Protein AF-A0A3C1LNI2-F1 (afdb_monomer_lite)

Radius of gyration: 24.01 Å; chains: 1; bounding box: 47×52×80 Å

Structure (mmCIF, N/CA/C/O backbone):
data_AF-A0A3C1LNI2-F1
#
_entry.id   AF-A0A3C1LNI2-F1
#
loop_
_atom_site.group_PDB
_atom_site.id
_atom_site.type_symbol
_atom_site.label_atom_id
_atom_site.label_alt_id
_atom_site.label_comp_id
_atom_site.label_asym_id
_atom_site.label_entity_id
_atom_site.label_seq_id
_atom_site.pdbx_PDB_ins_code
_atom_site.Cartn_x
_atom_site.Cartn_y
_atom_site.Cartn_z
_atom_site.occupancy
_atom_site.B_iso_or_equiv
_atom_site.auth_seq_id
_atom_site.auth_comp_id
_atom_site.auth_asym_id
_atom_site.auth_atom_id
_atom_site.pdbx_PDB_model_num
ATOM 1 N N . MET A 1 1 ? 13.502 -0.043 -28.053 1.00 36.84 1 MET A N 1
ATOM 2 C CA . MET A 1 1 ? 12.419 0.890 -27.678 1.00 36.84 1 MET A CA 1
ATOM 3 C C . MET A 1 1 ? 11.116 0.163 -27.915 1.00 36.84 1 MET A C 1
ATOM 5 O O . MET A 1 1 ? 10.692 0.056 -29.061 1.00 36.84 1 MET A O 1
ATOM 9 N N . ASP A 1 2 ? 10.554 -0.434 -26.869 1.00 37.38 2 ASP A N 1
ATOM 10 C CA . ASP A 1 2 ? 9.289 -1.147 -27.007 1.00 37.38 2 ASP A CA 1
ATOM 11 C C . ASP A 1 2 ? 8.134 -0.174 -27.246 1.00 37.38 2 ASP A C 1
ATOM 13 O O . ASP A 1 2 ? 8.064 0.909 -26.667 1.00 37.38 2 ASP A O 1
ATOM 17 N N . LYS A 1 3 ? 7.207 -0.601 -28.106 1.00 39.47 3 LYS A N 1
ATOM 18 C CA . LYS A 1 3 ? 5.951 0.067 -28.477 1.00 39.47 3 LYS A CA 1
ATOM 19 C C . LYS A 1 3 ? 4.915 0.115 -27.331 1.00 39.47 3 LYS A C 1
ATOM 21 O O . LYS A 1 3 ? 3.719 0.115 -27.605 1.00 39.47 3 LYS A O 1
ATOM 26 N N . PHE A 1 4 ? 5.322 0.161 -26.063 1.00 44.56 4 PHE A N 1
ATOM 27 C CA . PHE A 1 4 ? 4.408 0.333 -24.920 1.00 44.56 4 PHE A CA 1
ATOM 28 C C . PHE A 1 4 ? 4.263 1.821 -24.583 1.00 44.56 4 PHE A C 1
ATOM 30 O O . PHE A 1 4 ? 4.578 2.288 -23.494 1.00 44.56 4 PHE A O 1
ATOM 37 N N . GLY A 1 5 ? 3.852 2.592 -25.591 1.00 47.97 5 GLY A N 1
ATOM 38 C CA . GLY A 1 5 ? 3.737 4.038 -25.508 1.00 47.97 5 GLY A CA 1
ATOM 39 C C . GLY A 1 5 ? 2.534 4.474 -24.677 1.00 47.97 5 GLY A C 1
ATOM 40 O O . GLY A 1 5 ? 1.391 4.296 -25.084 1.00 47.97 5 GLY A O 1
ATOM 41 N N . GLN A 1 6 ? 2.844 5.157 -23.580 1.00 61.88 6 GLN A N 1
ATOM 42 C CA . GLN A 1 6 ? 2.060 6.209 -22.927 1.00 61.88 6 GLN A CA 1
ATOM 43 C C . GLN A 1 6 ? 1.023 5.838 -21.872 1.00 61.88 6 GLN A C 1
ATOM 45 O O . GLN A 1 6 ? 0.709 6.708 -21.064 1.00 61.88 6 GLN A O 1
ATOM 50 N N . PHE A 1 7 ? 0.515 4.607 -21.823 1.00 68.62 7 PHE A N 1
ATOM 51 C CA . PHE A 1 7 ? -0.499 4.244 -20.830 1.00 68.62 7 PHE A CA 1
ATOM 52 C C . PHE A 1 7 ? -0.393 2.778 -20.414 1.00 68.62 7 PHE A C 1
ATOM 54 O O . PHE A 1 7 ? -0.631 1.882 -21.224 1.00 68.62 7 PHE A O 1
ATOM 61 N N . VAL A 1 8 ? -0.071 2.538 -19.143 1.00 74.56 8 VAL A N 1
ATOM 62 C CA . VAL A 1 8 ? -0.029 1.191 -18.557 1.00 74.56 8 VAL A CA 1
ATOM 63 C C . VAL A 1 8 ? -1.117 1.094 -17.486 1.00 74.56 8 VAL A C 1
ATOM 65 O O . VAL A 1 8 ? -0.906 1.572 -16.367 1.00 74.56 8 VAL A O 1
ATOM 68 N N . PRO A 1 9 ? -2.296 0.527 -17.810 1.00 76.31 9 PRO A N 1
ATOM 69 C CA . PRO A 1 9 ? -3.304 0.239 -16.811 1.00 76.31 9 PRO A CA 1
ATOM 70 C C . PRO A 1 9 ? -2.909 -1.022 -16.050 1.00 76.31 9 PRO A C 1
ATOM 72 O O . PRO A 1 9 ? -2.571 -2.054 -16.637 1.00 76.31 9 PRO A O 1
ATOM 75 N N . TYR A 1 10 ? -3.006 -0.951 -14.735 1.00 84.94 10 TYR A N 1
ATOM 76 C CA . TYR A 1 10 ? -2.922 -2.115 -13.872 1.00 84.94 10 TYR A CA 1
ATOM 77 C C . TYR A 1 10 ? -3.957 -1.999 -12.760 1.00 84.94 10 TYR A C 1
ATOM 79 O O . TYR A 1 10 ? -4.582 -0.952 -12.563 1.00 84.94 10 TYR A O 1
ATOM 87 N N . GLY A 1 11 ? -4.173 -3.086 -12.033 1.00 86.56 11 GLY A N 1
ATOM 88 C CA . GLY A 1 11 ? -5.126 -3.069 -10.944 1.00 86.56 11 GLY A CA 1
ATOM 89 C C . GLY A 1 11 ? -4.800 -4.035 -9.830 1.00 86.56 11 GLY A C 1
ATOM 90 O O . GLY A 1 11 ? -3.941 -4.909 -9.949 1.00 86.56 11 GLY A O 1
ATOM 91 N N . MET A 1 12 ? -5.519 -3.843 -8.732 1.00 90.19 12 MET A N 1
ATOM 92 C CA . MET A 1 12 ? -5.439 -4.697 -7.562 1.00 90.19 12 MET A CA 1
ATOM 93 C C . MET A 1 12 ? -6.840 -5.040 -7.072 1.00 90.19 12 MET A C 1
ATOM 95 O O . MET A 1 12 ? -7.698 -4.163 -6.969 1.00 90.19 12 MET A O 1
ATOM 99 N N . VAL A 1 13 ? -7.054 -6.307 -6.733 1.00 89.44 13 VAL A N 1
ATOM 100 C CA . VAL A 1 13 ? -8.231 -6.749 -5.984 1.00 89.44 13 VAL A CA 1
ATOM 101 C C . VAL A 1 13 ? -7.779 -7.186 -4.602 1.00 89.44 13 VAL A C 1
ATOM 103 O O . VAL A 1 13 ? -6.882 -8.014 -4.483 1.00 89.44 13 VAL A O 1
ATOM 106 N N . GLY A 1 14 ? -8.374 -6.611 -3.563 1.00 88.94 14 GLY A N 1
ATOM 107 C CA . GLY A 1 14 ? -8.009 -6.862 -2.175 1.00 88.94 14 GLY A CA 1
ATOM 108 C C . GLY A 1 14 ? -9.158 -7.427 -1.351 1.00 88.94 14 GLY A C 1
ATOM 109 O O . GLY A 1 14 ? -10.313 -7.039 -1.526 1.00 88.94 14 GLY A O 1
ATOM 110 N N . VAL A 1 15 ? -8.840 -8.301 -0.405 1.00 88.12 15 VAL A N 1
ATOM 111 C CA . VAL A 1 15 ? -9.779 -8.769 0.613 1.00 88.12 15 VAL A CA 1
ATOM 112 C C . VAL A 1 15 ? -9.187 -8.564 2.001 1.00 88.12 15 VAL A C 1
ATOM 114 O O . VAL A 1 15 ? -8.072 -8.997 2.290 1.00 88.12 15 VAL A O 1
ATOM 117 N N . GLY A 1 16 ? -9.932 -7.870 2.856 1.00 86.00 16 GLY A N 1
ATOM 118 C CA . GLY A 1 16 ? -9.636 -7.749 4.279 1.00 86.00 16 GLY A CA 1
ATOM 119 C C . GLY A 1 16 ? -10.356 -8.851 5.044 1.00 86.00 16 GLY A C 1
ATOM 120 O O . GLY A 1 16 ? -11.546 -9.065 4.821 1.00 86.00 16 GLY A O 1
ATOM 121 N N . LEU A 1 17 ? -9.651 -9.536 5.938 1.00 83.38 17 LEU A N 1
ATOM 122 C CA . LEU A 1 17 ? -10.162 -10.643 6.737 1.00 83.38 17 LEU A CA 1
ATOM 123 C C . LEU A 1 17 ? -9.965 -10.339 8.225 1.00 83.38 17 LEU A C 1
ATOM 125 O O . LEU A 1 17 ? -8.864 -9.966 8.653 1.00 83.38 17 LEU A O 1
ATOM 129 N N . TRP A 1 18 ? -11.032 -10.517 9.009 1.00 77.25 18 TRP A N 1
ATOM 130 C CA . TRP A 1 18 ? -11.017 -10.443 10.479 1.00 77.25 18 TRP A CA 1
ATOM 131 C C . TRP A 1 18 ? -10.447 -9.138 11.060 1.00 77.25 18 TRP A C 1
ATOM 133 O O . TRP A 1 18 ? -9.908 -9.143 12.163 1.00 77.25 18 TRP A O 1
ATOM 143 N N . ASP A 1 19 ? -10.480 -8.041 10.295 1.00 76.25 19 ASP A N 1
ATOM 144 C CA . ASP A 1 19 ? -9.826 -6.764 10.629 1.00 76.25 19 ASP A CA 1
ATOM 145 C C . ASP A 1 19 ? -8.323 -6.891 10.995 1.00 76.25 19 ASP A C 1
ATOM 147 O O . ASP A 1 19 ? -7.733 -6.073 11.711 1.00 76.25 19 ASP A O 1
ATOM 151 N N . ARG A 1 20 ? -7.665 -7.945 10.496 1.00 82.12 20 ARG A N 1
ATOM 152 C CA . ARG A 1 20 ? -6.273 -8.275 10.834 1.00 82.12 20 ARG A CA 1
ATOM 153 C C . ARG A 1 20 ? -5.424 -8.579 9.620 1.00 82.12 20 ARG A C 1
ATOM 155 O O . ARG A 1 20 ? -4.279 -8.141 9.581 1.00 82.12 20 ARG A O 1
ATOM 162 N N . ALA A 1 21 ? -5.953 -9.319 8.657 1.00 87.50 21 ALA A N 1
ATOM 163 C CA . ALA A 1 21 ? -5.214 -9.710 7.469 1.00 87.50 21 ALA A CA 1
ATOM 164 C C . ALA A 1 21 ? -5.767 -8.998 6.236 1.00 87.50 21 ALA A C 1
ATOM 166 O O . ALA A 1 21 ? -6.971 -8.793 6.110 1.00 87.50 21 ALA A O 1
ATOM 167 N N . GLU A 1 22 ? -4.882 -8.642 5.317 1.00 89.19 22 GLU A N 1
ATOM 168 C CA . GLU A 1 22 ? -5.227 -8.152 3.990 1.00 89.19 22 GLU A CA 1
ATOM 169 C C . GLU A 1 22 ? -4.482 -9.002 2.965 1.00 89.19 22 GLU A C 1
ATOM 171 O O . GLU A 1 22 ? -3.265 -9.190 3.061 1.00 89.19 22 GLU A O 1
ATOM 176 N N . LEU A 1 23 ? -5.234 -9.533 2.007 1.00 92.75 23 LEU A N 1
ATOM 177 C CA . LEU A 1 23 ? -4.716 -10.245 0.848 1.00 92.75 23 LEU A CA 1
ATOM 178 C C . LEU A 1 23 ? -4.995 -9.398 -0.385 1.00 92.75 23 LEU A C 1
ATOM 180 O O . LEU A 1 23 ? -6.137 -9.006 -0.613 1.00 92.75 23 LEU A O 1
ATOM 184 N N . GLY A 1 24 ? -3.970 -9.131 -1.183 1.00 92.69 24 GLY A N 1
ATOM 185 C CA . GLY A 1 24 ? -4.082 -8.400 -2.441 1.00 92.69 24 GLY A CA 1
ATOM 186 C C . GLY A 1 24 ? -3.634 -9.261 -3.609 1.00 92.69 24 GLY A C 1
ATOM 187 O O . GLY A 1 24 ? -2.612 -9.933 -3.520 1.00 92.69 24 GLY A O 1
ATOM 188 N N . LEU A 1 25 ? -4.373 -9.222 -4.711 1.00 93.69 25 LEU A N 1
ATOM 189 C CA . LEU A 1 25 ? -3.958 -9.756 -6.001 1.00 93.69 25 LEU A CA 1
ATOM 190 C C . LEU A 1 25 ? -3.724 -8.589 -6.952 1.00 93.69 25 LEU A C 1
ATOM 192 O O . LEU A 1 25 ? -4.644 -7.813 -7.213 1.00 93.69 25 LEU A O 1
ATOM 196 N N . PHE A 1 26 ? -2.514 -8.490 -7.486 1.00 92.25 26 PHE A N 1
ATOM 197 C CA . PHE A 1 26 ? -2.163 -7.541 -8.531 1.00 92.25 26 PHE A CA 1
ATOM 198 C C . PHE A 1 26 ? -2.226 -8.202 -9.908 1.00 92.25 26 PHE A C 1
ATOM 200 O O . PHE A 1 26 ? -1.782 -9.341 -10.080 1.00 92.25 26 PHE A O 1
ATOM 207 N N . ALA A 1 27 ? -2.724 -7.458 -10.893 1.00 88.62 27 ALA A N 1
ATOM 208 C CA . ALA A 1 27 ? -2.674 -7.832 -12.298 1.00 88.62 27 ALA A CA 1
ATOM 209 C C . ALA A 1 27 ? -2.443 -6.597 -13.178 1.00 88.62 27 ALA A C 1
ATOM 211 O O . ALA A 1 27 ? -3.199 -5.623 -13.126 1.00 88.62 27 ALA A O 1
ATOM 212 N N . GLY A 1 28 ? -1.421 -6.652 -14.026 1.00 84.44 28 GLY A N 1
ATOM 213 C CA . GLY A 1 28 ? -1.116 -5.595 -14.988 1.00 84.44 28 GLY A CA 1
ATOM 214 C C . GLY A 1 28 ? 0.337 -5.643 -15.433 1.00 84.44 28 GLY A C 1
ATOM 215 O O . GLY A 1 28 ? 1.147 -6.322 -14.819 1.00 84.44 28 GLY A O 1
ATOM 216 N N . ASP A 1 29 ? 0.664 -4.968 -16.534 1.00 80.25 29 ASP A N 1
ATOM 217 C CA . ASP A 1 29 ? 2.043 -4.897 -17.054 1.00 80.25 29 ASP A CA 1
ATOM 218 C C . ASP A 1 29 ? 2.726 -6.270 -17.284 1.00 80.25 29 ASP A C 1
ATOM 220 O O . ASP A 1 29 ? 3.927 -6.460 -17.091 1.00 80.25 29 ASP A O 1
ATOM 224 N N . LYS A 1 30 ? 1.925 -7.277 -17.672 1.00 82.19 30 LYS A N 1
ATOM 225 C CA . LYS A 1 30 ? 2.327 -8.697 -17.790 1.00 82.19 30 LYS A CA 1
ATOM 226 C C . LYS A 1 30 ? 2.847 -9.314 -16.480 1.00 82.19 30 LYS A C 1
ATOM 228 O O . LYS A 1 30 ? 3.489 -10.360 -16.512 1.00 82.19 30 LYS A O 1
ATOM 233 N N . GLN A 1 31 ? 2.538 -8.694 -15.347 1.00 85.25 31 GLN A N 1
ATOM 234 C CA . GLN A 1 31 ? 2.880 -9.152 -14.012 1.00 85.25 31 GLN A CA 1
ATOM 235 C C . GLN A 1 31 ? 1.634 -9.543 -13.225 1.00 85.25 31 GLN A C 1
ATOM 237 O O . GLN A 1 31 ? 0.575 -8.915 -13.314 1.00 85.25 31 GLN A O 1
ATOM 242 N N . PHE A 1 32 ? 1.796 -10.600 -12.435 1.00 90.50 32 PHE A N 1
ATOM 243 C CA . PHE A 1 32 ? 0.796 -11.111 -11.512 1.00 90.50 32 PHE A CA 1
ATOM 244 C C . PHE A 1 32 ? 1.506 -11.492 -10.225 1.00 90.50 32 PHE A C 1
ATOM 246 O O . PHE A 1 32 ? 2.498 -12.221 -10.260 1.00 90.50 32 PHE A O 1
ATOM 253 N N . PHE A 1 33 ? 1.018 -10.988 -9.102 1.00 93.25 33 PHE A N 1
ATOM 254 C CA . PHE A 1 33 ? 1.583 -11.312 -7.801 1.00 93.25 33 PHE A CA 1
ATOM 255 C C . PHE A 1 33 ? 0.562 -11.108 -6.691 1.00 93.25 33 PHE A C 1
ATOM 257 O O . PHE A 1 33 ? -0.445 -10.414 -6.856 1.00 93.25 33 PHE A O 1
ATOM 264 N N . PHE A 1 34 ? 0.853 -11.714 -5.547 1.00 94.88 34 PHE A N 1
ATOM 265 C CA . PHE A 1 34 ? 0.067 -11.583 -4.334 1.00 94.88 34 PHE A CA 1
ATOM 266 C C . PHE A 1 34 ? 0.785 -10.706 -3.318 1.00 94.88 34 PHE A C 1
ATOM 268 O O . PHE A 1 34 ? 2.008 -10.742 -3.202 1.00 94.88 34 PHE A O 1
ATOM 275 N N . ASN A 1 35 ? 0.006 -9.975 -2.537 1.00 94.81 35 ASN A N 1
ATOM 276 C CA . ASN A 1 35 ? 0.476 -9.226 -1.386 1.00 94.81 35 ASN A CA 1
ATOM 277 C C . ASN A 1 35 ? -0.234 -9.748 -0.141 1.00 94.81 35 ASN A C 1
ATOM 279 O O . ASN A 1 35 ? -1.428 -10.053 -0.174 1.00 94.81 35 ASN A O 1
ATOM 283 N N . LEU A 1 36 ? 0.504 -9.825 0.958 1.00 95.62 36 LEU A N 1
ATOM 284 C CA . LEU A 1 36 ? -0.018 -10.178 2.269 1.00 95.62 36 LEU A CA 1
ATOM 285 C C . LEU A 1 36 ? 0.373 -9.089 3.257 1.00 95.62 36 LEU A C 1
ATOM 287 O O . LEU A 1 36 ? 1.543 -8.724 3.351 1.00 95.62 36 LEU A O 1
ATOM 291 N N . LYS A 1 37 ? -0.585 -8.633 4.057 1.00 96.00 37 LYS A N 1
ATOM 292 C CA . LYS A 1 37 ? -0.335 -7.739 5.185 1.00 96.00 37 LYS A CA 1
ATOM 293 C C . LYS A 1 37 ? -1.078 -8.228 6.414 1.00 96.00 37 LYS A C 1
ATOM 295 O O . LYS A 1 37 ? -2.236 -8.624 6.335 1.00 96.00 37 LYS A O 1
ATOM 300 N N . ILE A 1 38 ? -0.408 -8.175 7.557 1.00 92.50 38 ILE A N 1
ATOM 301 C CA . ILE A 1 38 ? -0.946 -8.574 8.852 1.00 92.50 38 ILE A CA 1
ATOM 302 C C . ILE A 1 38 ? -0.789 -7.407 9.826 1.00 92.50 38 ILE A C 1
ATOM 304 O O . ILE A 1 38 ? 0.317 -6.927 10.092 1.00 92.50 38 ILE A O 1
ATOM 308 N N . LYS A 1 39 ? -1.916 -6.958 10.376 1.00 90.38 39 LYS A N 1
ATOM 309 C CA . LYS A 1 39 ? -2.003 -6.000 11.478 1.00 90.38 39 LYS A CA 1
ATOM 310 C C . LYS A 1 39 ? -1.636 -6.718 12.776 1.00 90.38 39 LYS A C 1
ATOM 312 O O . LYS A 1 39 ? -2.384 -7.570 13.252 1.00 90.38 39 LYS A O 1
ATOM 317 N N . VAL A 1 40 ? -0.487 -6.363 13.342 1.00 88.56 40 VAL A N 1
ATOM 318 C CA . VAL A 1 40 ? 0.050 -6.972 14.569 1.00 88.56 40 VAL A CA 1
ATOM 319 C C . VAL A 1 40 ? -0.456 -6.232 15.803 1.00 88.56 40 VAL A C 1
ATOM 321 O O . VAL A 1 40 ? -0.867 -6.860 16.773 1.00 88.56 40 VAL A O 1
ATOM 324 N N . ILE A 1 41 ? -0.446 -4.898 15.754 1.00 83.81 41 ILE A N 1
ATOM 325 C CA . ILE A 1 41 ? -0.912 -4.023 16.835 1.00 83.81 41 ILE A CA 1
ATOM 326 C C . ILE A 1 41 ? -1.936 -3.072 16.239 1.00 83.81 41 ILE A C 1
ATOM 328 O O . ILE A 1 41 ? -1.679 -2.490 15.185 1.00 83.81 41 ILE A O 1
ATOM 332 N N . GLU A 1 42 ? -3.088 -2.934 16.890 1.00 81.81 42 GLU A N 1
ATOM 333 C CA . GLU A 1 42 ? -4.106 -1.961 16.503 1.00 81.81 42 GLU A CA 1
ATOM 334 C C . GLU A 1 42 ? -3.733 -0.555 16.972 1.00 81.81 42 GLU A C 1
ATOM 336 O O . GLU A 1 42 ? -3.005 -0.371 17.944 1.00 81.81 42 GLU A O 1
ATOM 341 N N . GLU A 1 43 ? -4.212 0.445 16.243 1.00 77.88 43 GLU A N 1
ATOM 342 C CA . GLU A 1 43 ? -4.025 1.833 16.630 1.00 77.88 43 GLU A CA 1
ATOM 343 C C . GLU A 1 43 ? -4.733 2.135 17.958 1.00 77.88 43 GLU A C 1
ATOM 345 O O . GLU A 1 43 ? -5.885 1.752 18.146 1.00 77.88 43 GLU A O 1
ATOM 350 N N . THR A 1 44 ? -4.079 2.878 18.851 1.00 75.62 44 THR A N 1
ATOM 351 C CA . THR A 1 44 ? -4.728 3.474 20.031 1.00 75.62 44 THR A CA 1
ATOM 352 C C . THR A 1 44 ? -4.555 4.989 20.012 1.00 75.62 44 THR A C 1
ATOM 354 O O . THR A 1 44 ? -3.901 5.543 19.123 1.00 75.62 44 THR A O 1
ATOM 357 N N . LEU A 1 45 ? -5.098 5.696 21.007 1.00 71.00 45 LEU A N 1
ATOM 358 C CA . LEU A 1 45 ? -4.906 7.141 21.127 1.00 71.00 45 LEU A CA 1
ATOM 359 C C . LEU A 1 45 ? -3.416 7.514 21.215 1.00 71.00 45 LEU A C 1
ATOM 361 O O . LEU A 1 45 ? -2.985 8.462 20.557 1.00 71.00 45 LEU A O 1
ATOM 365 N N . ARG A 1 46 ? -2.600 6.732 21.933 1.00 76.31 46 ARG A N 1
ATOM 366 C CA . ARG A 1 46 ? -1.163 7.006 22.118 1.00 76.31 46 ARG A CA 1
ATOM 367 C C . ARG A 1 46 ? -0.255 6.188 21.205 1.00 76.31 46 ARG A C 1
ATOM 369 O O . ARG A 1 46 ? 0.751 6.712 20.735 1.00 76.31 46 ARG A O 1
ATOM 376 N N . MET A 1 47 ? -0.613 4.950 20.875 1.00 79.88 47 MET A N 1
ATOM 377 C CA . MET A 1 47 ? 0.245 4.066 20.079 1.00 79.88 47 MET A CA 1
ATOM 378 C C . MET A 1 47 ? -0.168 4.033 18.604 1.00 79.88 47 MET A C 1
ATOM 380 O O . MET A 1 47 ? -1.361 3.984 18.300 1.00 79.88 47 MET A O 1
ATOM 384 N N . PRO A 1 48 ? 0.794 4.075 17.666 1.00 88.06 48 PRO A N 1
ATOM 385 C CA . PRO A 1 48 ? 0.510 3.815 16.262 1.00 88.06 48 PRO A CA 1
ATOM 386 C C . PRO A 1 48 ? 0.170 2.335 16.048 1.00 88.06 48 PRO A C 1
ATOM 388 O O . PRO A 1 48 ? 0.706 1.453 16.720 1.00 88.06 48 PRO A O 1
ATOM 391 N N . GLN A 1 49 ? -0.668 2.061 15.052 1.00 91.19 49 GLN A N 1
ATOM 392 C CA . GLN A 1 49 ? -0.849 0.713 14.530 1.00 91.19 49 GLN A CA 1
ATOM 393 C C . GLN A 1 49 ? 0.482 0.213 13.967 1.00 91.19 49 GLN A C 1
ATOM 395 O O . GLN A 1 49 ? 1.179 0.948 13.267 1.00 91.19 49 GLN A O 1
ATOM 400 N N . PHE A 1 50 ? 0.792 -1.058 14.207 1.00 93.31 50 PHE A N 1
ATOM 401 C CA . PHE A 1 50 ? 1.944 -1.735 13.621 1.00 93.31 50 PHE A CA 1
ATOM 402 C C . PHE A 1 50 ? 1.479 -2.890 12.740 1.00 93.31 50 PHE A C 1
ATOM 404 O O . PHE A 1 50 ? 0.610 -3.684 13.116 1.00 93.31 50 PHE A O 1
ATOM 411 N N . SER A 1 51 ? 2.035 -2.988 11.539 1.00 95.56 51 SER A N 1
ATOM 412 C CA . SER A 1 51 ? 1.750 -4.079 10.608 1.00 95.56 51 SER A CA 1
ATOM 413 C C . SER A 1 51 ? 3.024 -4.562 9.943 1.00 95.56 51 SER A C 1
ATOM 415 O O . SER A 1 51 ? 3.941 -3.782 9.701 1.00 95.56 51 SER A O 1
ATOM 417 N N . ILE A 1 52 ? 3.041 -5.843 9.605 1.00 97.44 52 ILE A N 1
ATOM 418 C CA . ILE A 1 52 ? 4.069 -6.451 8.765 1.00 97.44 52 ILE A CA 1
ATOM 419 C C . ILE A 1 52 ? 3.418 -6.951 7.486 1.00 97.44 52 ILE A C 1
ATOM 421 O O . ILE A 1 52 ? 2.235 -7.293 7.482 1.00 97.44 52 ILE A O 1
ATOM 425 N N . GLY A 1 53 ? 4.174 -7.005 6.405 1.00 96.69 53 GLY A N 1
ATOM 426 C CA . GLY A 1 53 ? 3.672 -7.531 5.152 1.00 96.69 53 GLY A CA 1
ATOM 427 C C . GLY A 1 53 ? 4.774 -8.038 4.249 1.00 96.69 53 GLY A C 1
ATOM 428 O O . GLY A 1 53 ? 5.964 -7.933 4.546 1.00 96.69 53 GLY A O 1
ATOM 429 N N . MET A 1 54 ? 4.339 -8.633 3.152 1.00 97.06 54 MET A N 1
ATOM 430 C CA . MET A 1 54 ? 5.182 -9.112 2.080 1.00 97.06 54 MET A CA 1
ATOM 431 C C . MET A 1 54 ? 4.460 -8.850 0.770 1.00 97.06 54 MET A C 1
ATOM 433 O O . MET A 1 54 ? 3.371 -9.379 0.535 1.00 97.06 54 MET A O 1
ATOM 437 N N . ASP A 1 55 ? 5.092 -8.038 -0.064 1.00 94.81 55 ASP A N 1
ATOM 438 C CA . ASP A 1 55 ? 4.615 -7.755 -1.406 1.00 94.81 55 ASP A CA 1
ATOM 439 C C . ASP A 1 55 ? 5.283 -8.681 -2.424 1.00 94.81 55 ASP A C 1
ATOM 441 O O . ASP A 1 55 ? 6.350 -9.261 -2.178 1.00 94.81 55 ASP A O 1
ATOM 445 N N . ASN A 1 56 ? 4.658 -8.774 -3.596 1.00 94.06 56 ASN A N 1
ATOM 446 C CA . ASN A 1 56 ? 5.198 -9.435 -4.780 1.00 94.06 56 ASN A CA 1
ATOM 447 C C . ASN A 1 56 ? 5.446 -10.940 -4.582 1.00 94.06 56 ASN A C 1
ATOM 449 O O . ASN A 1 56 ? 6.383 -11.527 -5.137 1.00 94.06 56 ASN A O 1
ATOM 453 N N . ILE A 1 57 ? 4.605 -11.588 -3.779 1.00 94.38 57 ILE A N 1
ATOM 454 C CA . ILE A 1 57 ? 4.601 -13.038 -3.604 1.00 94.38 57 ILE A CA 1
ATOM 455 C C . ILE A 1 57 ? 4.241 -13.663 -4.956 1.00 94.38 57 ILE A C 1
ATOM 457 O O . ILE A 1 57 ? 3.228 -13.311 -5.559 1.00 94.38 57 ILE A O 1
ATOM 461 N N . LEU A 1 58 ? 5.072 -14.597 -5.425 1.00 91.50 58 LEU A N 1
ATOM 462 C CA . LEU A 1 58 ? 4.953 -15.242 -6.742 1.00 91.50 58 LEU A CA 1
ATOM 463 C C . LEU A 1 58 ? 5.133 -14.305 -7.950 1.00 91.50 58 LEU A C 1
ATOM 465 O O . LEU A 1 58 ? 4.739 -14.670 -9.055 1.00 91.50 58 LEU A O 1
ATOM 469 N N . SER A 1 59 ? 5.753 -13.133 -7.775 1.00 91.44 59 SER A N 1
ATOM 470 C CA . SER A 1 59 ? 6.127 -12.295 -8.920 1.00 91.44 59 SER A CA 1
ATOM 471 C C . SER A 1 59 ? 6.994 -13.067 -9.922 1.00 91.44 59 SER A C 1
ATOM 473 O O . SER A 1 59 ? 7.869 -13.852 -9.539 1.00 91.44 59 SER A O 1
ATOM 475 N N . SER A 1 60 ? 6.775 -12.819 -11.218 1.00 86.88 60 SER A N 1
ATOM 476 C CA . SER A 1 60 ? 7.604 -13.402 -12.282 1.00 86.88 60 SER A CA 1
ATOM 477 C C . SER A 1 60 ? 9.000 -12.769 -12.352 1.00 86.88 60 SER A C 1
ATOM 479 O O . SER A 1 60 ? 9.923 -13.347 -12.928 1.00 86.88 60 SER A O 1
ATOM 481 N N . VAL A 1 61 ? 9.185 -11.608 -11.715 1.00 87.19 61 VAL A N 1
ATOM 482 C CA . VAL A 1 61 ? 10.475 -10.925 -11.586 1.00 87.19 61 VAL A CA 1
ATOM 483 C C . VAL A 1 61 ? 11.224 -11.479 -10.372 1.00 87.19 61 VAL A C 1
ATOM 485 O O . VAL A 1 61 ? 11.262 -10.897 -9.288 1.00 87.19 61 VAL A O 1
ATOM 488 N N . GLN A 1 62 ? 11.842 -12.643 -10.573 1.00 86.88 62 GLN A N 1
ATOM 489 C CA . GLN A 1 62 ? 12.628 -13.362 -9.563 1.00 86.88 62 GLN A CA 1
ATOM 490 C C . GLN A 1 62 ? 14.071 -12.841 -9.453 1.00 86.88 62 GLN A C 1
ATOM 492 O O . GLN A 1 62 ? 15.031 -13.610 -9.430 1.00 86.88 62 GLN A O 1
ATOM 497 N N . HIS A 1 63 ? 14.233 -11.519 -9.416 1.00 86.44 63 HIS A N 1
ATOM 498 C CA . HIS A 1 63 ? 15.526 -10.870 -9.235 1.00 86.44 63 HIS A CA 1
ATOM 499 C C . HIS A 1 63 ? 15.512 -9.999 -7.987 1.00 86.44 63 HIS A C 1
ATOM 501 O O . HIS A 1 63 ? 14.551 -9.279 -7.736 1.00 86.44 63 HIS A O 1
ATOM 507 N N . HIS A 1 64 ? 16.599 -10.073 -7.224 1.00 87.75 64 HIS A N 1
ATOM 508 C CA . HIS A 1 64 ? 16.895 -9.122 -6.164 1.00 87.75 64 HIS A CA 1
ATOM 509 C C . HIS A 1 64 ? 17.842 -8.059 -6.689 1.00 87.75 64 HIS A C 1
ATOM 511 O O . HIS A 1 64 ? 18.730 -8.360 -7.495 1.00 87.75 64 HIS A O 1
ATOM 517 N N . ARG A 1 65 ? 17.705 -6.848 -6.155 1.00 87.25 65 ARG A N 1
ATOM 518 C CA . ARG A 1 65 ? 18.523 -5.696 -6.532 1.00 87.25 65 ARG A CA 1
ATOM 519 C C . ARG A 1 65 ? 18.342 -5.309 -8.000 1.00 87.25 65 ARG A C 1
ATOM 521 O O . ARG A 1 65 ? 19.320 -4.976 -8.672 1.00 87.25 65 ARG A O 1
ATOM 528 N N . ALA A 1 66 ? 17.113 -5.359 -8.511 1.00 85.00 66 ALA A N 1
ATOM 529 C CA . ALA A 1 66 ? 16.792 -5.038 -9.898 1.00 85.00 66 ALA A CA 1
ATOM 530 C C . ALA A 1 66 ? 17.285 -3.635 -10.290 1.00 85.00 66 ALA A C 1
ATOM 532 O O . ALA A 1 66 ? 17.631 -3.416 -11.453 1.00 85.00 66 ALA A O 1
ATOM 533 N N . GLN A 1 67 ? 17.427 -2.713 -9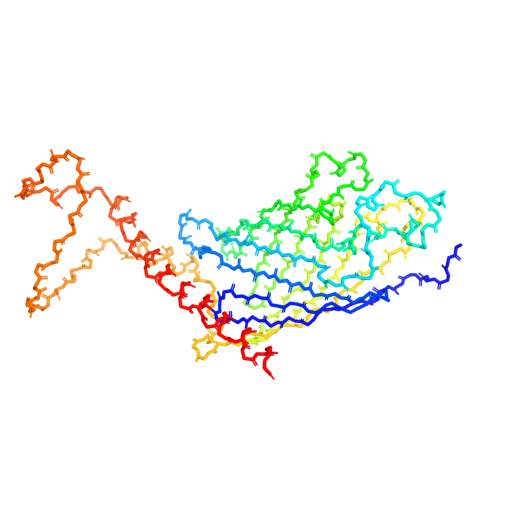.328 1.00 84.44 67 GLN A N 1
ATOM 534 C CA . GLN A 1 67 ? 18.018 -1.389 -9.545 1.00 84.44 67 GLN A CA 1
ATOM 535 C C . GLN A 1 67 ? 19.434 -1.416 -10.135 1.00 84.44 67 GLN A C 1
ATOM 537 O O . GLN A 1 67 ? 19.820 -0.463 -10.805 1.00 84.44 67 GLN A O 1
ATOM 542 N N . ASP A 1 68 ? 20.211 -2.473 -9.888 1.00 86.69 68 ASP A N 1
ATOM 543 C CA . ASP A 1 68 ? 21.612 -2.560 -10.315 1.00 86.69 68 ASP A CA 1
ATOM 544 C C . ASP A 1 68 ? 21.771 -3.204 -11.706 1.00 86.69 68 ASP A C 1
ATOM 546 O O . ASP A 1 68 ? 22.874 -3.240 -12.245 1.00 86.69 68 ASP A O 1
ATOM 550 N N . TYR A 1 69 ? 20.686 -3.702 -12.308 1.00 84.31 69 TYR A N 1
ATOM 551 C CA . TYR A 1 69 ? 20.729 -4.368 -13.610 1.00 84.31 69 TYR A CA 1
ATOM 552 C C . TYR A 1 69 ? 20.613 -3.350 -14.742 1.00 84.31 69 TYR A C 1
ATOM 554 O O . TYR A 1 69 ? 19.633 -2.614 -14.804 1.00 84.31 69 TYR A O 1
ATOM 562 N N . GLY A 1 70 ? 21.574 -3.323 -15.662 1.00 83.56 70 GLY A N 1
ATOM 563 C CA . GLY A 1 70 ? 21.493 -2.558 -16.907 1.00 83.56 70 GLY A CA 1
ATOM 564 C C . GLY A 1 70 ? 21.239 -3.438 -18.139 1.00 83.56 70 GLY A C 1
ATOM 565 O O . GLY A 1 70 ? 21.089 -4.660 -18.010 1.00 83.56 70 GLY A O 1
ATOM 566 N N . PRO A 1 71 ? 21.205 -2.840 -19.346 1.00 81.25 71 PRO A N 1
ATOM 567 C CA . PRO A 1 71 ? 21.081 -3.564 -20.617 1.00 81.25 71 PRO A CA 1
ATOM 568 C C . PRO A 1 71 ? 22.064 -4.741 -20.760 1.00 81.25 71 PRO A C 1
ATOM 570 O O . PRO A 1 71 ? 21.730 -5.768 -21.344 1.00 81.25 71 PRO A O 1
ATOM 573 N N . GLU A 1 72 ? 23.264 -4.609 -20.193 1.00 85.94 72 GLU A N 1
ATOM 574 C CA . GLU A 1 72 ? 24.341 -5.603 -20.212 1.00 85.94 72 GLU A CA 1
ATOM 575 C C . GLU A 1 72 ? 24.041 -6.885 -19.428 1.00 85.94 72 GLU A C 1
ATOM 577 O O . GLU A 1 72 ? 24.693 -7.903 -19.643 1.00 85.94 72 GLU A O 1
ATOM 582 N N . SER A 1 73 ? 23.050 -6.866 -18.538 1.00 83.56 73 SER A N 1
ATOM 583 C CA . SER A 1 73 ? 22.733 -8.021 -17.695 1.00 83.56 73 SER A CA 1
ATOM 584 C C . SER A 1 73 ? 22.039 -9.170 -18.436 1.00 83.56 73 SER A C 1
ATOM 586 O O . SER A 1 73 ? 21.905 -10.258 -17.882 1.00 83.56 73 SER A O 1
ATOM 588 N N . GLY A 1 74 ? 21.562 -8.942 -19.666 1.00 81.44 74 GLY A N 1
ATOM 589 C CA . GLY A 1 74 ? 20.833 -9.941 -20.458 1.00 81.44 74 GLY A CA 1
ATOM 590 C C . GLY A 1 74 ? 19.445 -10.302 -19.911 1.00 81.44 74 GLY A C 1
ATOM 591 O O . GLY A 1 74 ? 18.752 -11.136 -20.492 1.00 81.44 74 GLY A O 1
ATOM 592 N N . TRP A 1 75 ? 19.012 -9.675 -18.816 1.00 85.31 75 TRP A N 1
ATOM 593 C CA . TRP A 1 75 ? 17.693 -9.879 -18.234 1.00 85.31 75 TRP A CA 1
ATOM 594 C C . TRP A 1 75 ? 16.640 -9.033 -18.961 1.00 85.31 75 TRP A C 1
ATOM 596 O O . TRP A 1 75 ? 16.798 -7.827 -19.134 1.00 85.31 75 TRP A O 1
ATOM 606 N N . TYR A 1 76 ? 15.534 -9.664 -19.364 1.00 81.19 76 TYR A N 1
ATOM 607 C CA . TYR A 1 76 ? 14.491 -9.035 -20.185 1.00 81.19 76 TYR A CA 1
ATOM 608 C C . TYR A 1 76 ? 13.890 -7.759 -19.561 1.00 81.19 76 TYR A C 1
ATOM 610 O O . TYR A 1 76 ? 13.599 -6.807 -20.278 1.00 81.19 76 TYR A O 1
ATOM 618 N N . TYR A 1 77 ? 13.747 -7.705 -18.231 1.00 78.94 77 TYR A N 1
ATOM 619 C CA . TYR A 1 77 ? 13.230 -6.530 -17.514 1.00 78.94 77 TYR A CA 1
ATOM 620 C C . TYR A 1 77 ? 14.338 -5.580 -17.019 1.00 78.94 77 TYR A C 1
ATOM 622 O O . TYR A 1 77 ? 14.037 -4.587 -16.363 1.00 78.94 77 TYR A O 1
ATOM 630 N N . ALA A 1 78 ? 15.613 -5.807 -17.354 1.00 83.38 78 ALA A N 1
ATOM 631 C CA . ALA A 1 78 ? 16.719 -4.978 -16.858 1.00 83.38 78 ALA A CA 1
ATOM 632 C C . ALA A 1 78 ? 16.630 -3.512 -17.289 1.00 83.38 78 ALA A C 1
ATOM 634 O O . ALA A 1 78 ? 17.053 -2.607 -16.566 1.00 83.38 78 ALA A O 1
ATOM 635 N N . THR A 1 79 ? 16.055 -3.270 -18.464 1.00 80.31 79 THR A N 1
ATOM 636 C CA . THR A 1 79 ? 15.806 -1.924 -18.987 1.00 80.31 79 THR A CA 1
ATOM 637 C C . THR A 1 79 ? 14.404 -1.417 -18.675 1.00 80.31 79 THR A C 1
ATOM 639 O O . THR A 1 79 ? 14.060 -0.318 -19.105 1.00 80.31 79 THR A O 1
ATOM 642 N N . HIS A 1 80 ? 13.576 -2.204 -17.981 1.00 79.00 80 HIS A N 1
ATOM 643 C CA . HIS A 1 80 ? 12.242 -1.768 -17.599 1.00 79.00 80 HIS A CA 1
ATOM 644 C C . HIS A 1 80 ? 12.369 -0.649 -16.555 1.00 79.00 80 HIS A C 1
ATOM 646 O O . HIS A 1 80 ? 13.074 -0.844 -15.560 1.00 79.00 80 HIS A O 1
ATOM 652 N N . PRO A 1 81 ? 11.721 0.512 -16.758 1.00 74.94 81 PRO A N 1
ATOM 653 C CA . PRO A 1 81 ? 11.831 1.640 -15.828 1.00 74.94 81 PRO A CA 1
ATOM 654 C C . PRO A 1 81 ? 11.348 1.270 -14.420 1.00 74.94 81 PRO A C 1
ATOM 656 O O . PRO A 1 81 ? 11.925 1.685 -13.421 1.00 74.94 81 PRO A O 1
ATOM 659 N N . ASP A 1 82 ? 10.348 0.395 -14.360 1.00 79.56 82 ASP A N 1
ATOM 660 C CA . ASP A 1 82 ? 9.664 0.002 -13.128 1.00 79.56 82 ASP A CA 1
ATOM 661 C C . ASP A 1 82 ? 10.113 -1.370 -12.593 1.00 79.56 82 ASP A C 1
ATOM 663 O O . ASP A 1 82 ? 9.395 -2.044 -11.863 1.00 79.56 82 ASP A O 1
ATOM 667 N N . LYS A 1 83 ? 11.289 -1.856 -12.999 1.00 83.06 83 LYS A N 1
ATOM 668 C CA . LYS A 1 83 ? 11.760 -3.215 -12.670 1.00 83.06 83 LYS A CA 1
ATOM 669 C C . LYS A 1 83 ? 11.820 -3.524 -11.168 1.00 83.06 83 LYS A C 1
ATOM 671 O O . LYS A 1 83 ? 11.644 -4.682 -10.796 1.00 83.06 83 LYS A O 1
ATOM 676 N N . THR A 1 84 ? 12.061 -2.518 -10.321 1.00 88.38 84 THR A N 1
ATOM 677 C CA . THR A 1 84 ? 12.107 -2.696 -8.862 1.00 88.38 84 THR A CA 1
ATOM 678 C C . THR A 1 84 ? 10.729 -2.917 -8.252 1.00 88.38 84 THR A C 1
ATOM 680 O O . THR A 1 84 ? 10.621 -3.672 -7.290 1.00 88.38 84 THR A O 1
ATOM 683 N N . ASP A 1 85 ? 9.665 -2.352 -8.839 1.00 88.00 85 ASP A N 1
ATOM 684 C CA . ASP A 1 85 ? 8.286 -2.519 -8.348 1.00 88.00 85 ASP A CA 1
ATOM 685 C C . ASP A 1 85 ? 7.860 -3.980 -8.292 1.00 88.00 85 ASP A C 1
ATOM 687 O O . ASP A 1 85 ? 6.987 -4.337 -7.504 1.00 88.00 85 ASP A O 1
ATOM 691 N N . TYR A 1 86 ? 8.456 -4.812 -9.144 1.00 89.12 86 TYR A N 1
ATOM 692 C CA . TYR A 1 86 ? 8.090 -6.206 -9.327 1.00 89.12 86 TYR A CA 1
ATOM 693 C C . TYR A 1 86 ? 9.025 -7.176 -8.603 1.00 89.12 86 TYR A C 1
ATOM 695 O O . TYR A 1 86 ? 8.794 -8.381 -8.683 1.00 89.12 86 TYR A O 1
ATOM 703 N N . GLU A 1 87 ? 10.045 -6.706 -7.873 1.00 91.62 87 GLU A N 1
ATOM 704 C CA . GLU A 1 87 ? 10.974 -7.600 -7.170 1.00 91.62 87 GLU A CA 1
ATOM 705 C C . GLU A 1 87 ? 10.240 -8.535 -6.210 1.00 91.62 87 GLU A C 1
ATOM 707 O O . GLU A 1 87 ? 9.518 -8.103 -5.307 1.00 91.62 87 GLU A O 1
ATOM 712 N N . TYR A 1 88 ? 10.426 -9.834 -6.424 1.00 92.69 88 TYR A N 1
ATOM 713 C CA . TYR A 1 88 ? 9.773 -10.880 -5.654 1.00 92.69 88 TYR A CA 1
ATOM 714 C C . TYR A 1 88 ? 10.132 -10.848 -4.161 1.00 92.69 88 TYR A C 1
ATOM 716 O O . TYR A 1 88 ? 11.235 -10.465 -3.767 1.00 92.69 88 TYR A O 1
ATOM 724 N N . TYR A 1 89 ? 9.182 -11.303 -3.337 1.00 94.44 89 TYR A N 1
ATOM 725 C CA . TYR A 1 89 ? 9.314 -11.423 -1.881 1.00 94.44 89 TYR A CA 1
ATOM 726 C C . TYR A 1 89 ? 9.897 -10.172 -1.235 1.00 94.44 89 TYR A C 1
ATOM 728 O O . TYR A 1 89 ? 11.021 -10.171 -0.739 1.00 94.44 89 TYR A O 1
ATOM 736 N N . SER A 1 90 ? 9.114 -9.102 -1.237 1.00 95.12 90 SER A N 1
ATOM 737 C CA . SER A 1 90 ? 9.501 -7.822 -0.656 1.00 95.12 90 SER A CA 1
ATOM 738 C C . SER A 1 90 ? 8.886 -7.654 0.740 1.00 95.12 90 SER A C 1
ATOM 740 O O . SER A 1 90 ? 7.758 -7.162 0.844 1.00 95.12 90 SER A O 1
ATOM 742 N N . PRO A 1 91 ? 9.557 -8.094 1.825 1.00 96.62 91 PRO A N 1
ATOM 743 C CA . PRO A 1 91 ? 9.038 -7.942 3.177 1.00 96.62 91 PRO A CA 1
ATOM 744 C C . PRO A 1 91 ? 9.105 -6.485 3.635 1.00 96.62 91 PRO A C 1
ATOM 746 O O . PRO A 1 91 ? 10.041 -5.753 3.298 1.00 96.62 91 PRO A O 1
ATOM 749 N N . TYR A 1 92 ? 8.144 -6.090 4.464 1.00 96.81 92 TYR A N 1
ATOM 750 C CA . TYR A 1 92 ? 8.105 -4.770 5.073 1.00 96.81 92 TYR A CA 1
ATOM 751 C C . TYR A 1 92 ? 7.420 -4.756 6.436 1.00 96.81 92 TYR A C 1
ATOM 753 O O . TYR A 1 92 ? 6.673 -5.661 6.813 1.00 96.81 92 TYR A O 1
ATOM 761 N N . ALA A 1 93 ? 7.647 -3.663 7.154 1.00 97.62 93 ALA A N 1
ATOM 762 C CA . ALA A 1 93 ? 6.909 -3.269 8.335 1.00 97.62 93 ALA A CA 1
ATOM 763 C C . ALA A 1 93 ? 6.445 -1.816 8.191 1.00 97.62 93 ALA A C 1
ATOM 765 O O . ALA A 1 93 ? 7.117 -0.999 7.564 1.00 97.62 93 ALA A O 1
ATOM 766 N N . VAL A 1 94 ? 5.290 -1.487 8.763 1.00 96.56 94 VAL A N 1
ATOM 767 C CA . VAL A 1 94 ? 4.698 -0.151 8.679 1.00 96.56 94 VAL A CA 1
ATOM 768 C C . VAL A 1 94 ? 4.057 0.249 9.999 1.00 96.56 94 VAL A C 1
ATOM 770 O O . VAL A 1 94 ? 3.339 -0.531 10.630 1.00 96.56 94 VAL A O 1
ATOM 773 N N . LEU A 1 95 ? 4.325 1.489 10.392 1.00 96.75 95 LEU A N 1
ATOM 774 C CA . LEU A 1 95 ? 3.636 2.205 11.448 1.00 96.75 95 LEU A CA 1
ATOM 775 C C . LEU A 1 95 ? 2.597 3.128 10.828 1.00 96.75 95 LEU A C 1
ATOM 777 O O . LEU A 1 95 ? 2.859 3.806 9.838 1.00 96.75 95 LEU A O 1
ATOM 781 N N . SER A 1 96 ? 1.420 3.148 11.430 1.00 93.25 96 SER A N 1
ATOM 782 C CA . SER A 1 96 ? 0.219 3.765 10.886 1.00 93.25 96 SER A CA 1
ATOM 783 C C . SER A 1 96 ? -0.459 4.562 12.003 1.00 93.25 96 SER A C 1
ATOM 785 O O . SER A 1 96 ? -0.823 3.985 13.025 1.00 93.25 96 SER A O 1
ATOM 787 N N . LYS A 1 97 ? -0.630 5.876 11.825 1.00 91.25 97 LYS A N 1
ATOM 788 C CA . LYS A 1 97 ? -1.277 6.751 12.811 1.00 91.25 97 LYS A CA 1
ATOM 789 C C . LYS A 1 97 ? -2.217 7.747 12.146 1.00 91.25 97 LYS A C 1
ATOM 791 O O . LYS A 1 97 ? -1.815 8.474 11.239 1.00 91.25 97 LYS A O 1
ATOM 796 N N . GLN A 1 98 ? -3.438 7.815 12.642 1.00 87.62 98 GLN A N 1
ATOM 797 C CA . GLN A 1 98 ? -4.413 8.829 12.316 1.00 87.62 98 GLN A CA 1
ATOM 798 C C . GLN A 1 98 ? -4.332 9.980 13.325 1.00 87.62 98 GLN A C 1
ATOM 800 O O . GLN A 1 98 ? -4.126 9.795 14.526 1.00 87.62 98 GLN A O 1
ATOM 805 N N . VAL A 1 99 ? -4.484 11.196 12.819 1.00 86.12 99 VAL A N 1
ATOM 806 C CA . VAL A 1 99 ? -4.567 12.427 13.605 1.00 86.12 99 VAL A CA 1
ATOM 807 C C . VAL A 1 99 ? -5.612 13.348 12.988 1.00 86.12 99 VAL A C 1
ATOM 809 O O . VAL A 1 99 ? -5.894 13.282 11.790 1.00 86.12 99 VAL A O 1
ATOM 812 N N . VAL A 1 100 ? -6.171 14.240 13.800 1.00 83.38 100 VAL A N 1
ATOM 813 C CA . VAL A 1 100 ? -7.070 15.288 13.314 1.00 83.38 100 VAL A CA 1
ATOM 814 C C . VAL A 1 100 ? -6.308 16.604 13.266 1.00 83.38 100 VAL A C 1
ATOM 816 O O . VAL A 1 100 ? -5.817 17.077 14.287 1.00 83.38 100 VAL A O 1
ATOM 819 N N . ILE A 1 101 ? -6.247 17.221 12.087 1.00 81.62 101 ILE A N 1
ATOM 820 C CA . ILE A 1 101 ? -5.655 18.549 11.894 1.00 81.62 101 ILE A CA 1
ATOM 821 C C . ILE A 1 101 ? -6.688 19.406 11.170 1.00 81.62 101 ILE A C 1
ATOM 823 O O . ILE A 1 101 ? -7.155 19.038 10.094 1.00 81.62 101 ILE A O 1
ATOM 827 N N . GLY A 1 102 ? -7.076 20.536 11.769 1.00 81.06 102 GLY A N 1
ATOM 828 C CA . GLY A 1 102 ? -8.043 21.457 11.161 1.00 81.06 102 GLY A CA 1
ATOM 829 C C . GLY A 1 102 ? -9.399 20.806 10.869 1.00 81.06 102 GLY A C 1
ATOM 830 O O . GLY A 1 102 ? -9.936 20.978 9.779 1.00 81.06 102 GLY A O 1
ATOM 831 N N . ASN A 1 103 ? -9.922 20.009 11.812 1.00 77.38 103 ASN A N 1
ATOM 832 C CA . ASN A 1 103 ? -11.186 19.268 11.674 1.00 77.38 103 ASN A CA 1
ATOM 833 C C . ASN A 1 103 ? -11.220 18.281 10.485 1.00 77.38 103 ASN A C 1
ATOM 835 O O . ASN A 1 103 ? -12.286 17.866 10.040 1.00 77.38 103 ASN A O 1
ATOM 839 N N . THR A 1 104 ? -10.046 17.918 9.967 1.00 78.06 104 THR A N 1
ATOM 840 C CA . THR A 1 104 ? -9.867 16.975 8.862 1.00 78.06 104 THR A CA 1
ATOM 841 C C . THR A 1 104 ? -9.102 15.765 9.379 1.00 78.06 104 THR A C 1
ATOM 843 O O . THR A 1 104 ? -8.160 15.916 10.160 1.00 78.06 104 THR A O 1
ATOM 846 N N . ASN A 1 105 ? -9.501 14.568 8.952 1.00 84.38 105 ASN A N 1
ATOM 847 C CA . ASN A 1 105 ? -8.798 13.337 9.296 1.00 84.38 105 ASN A CA 1
ATOM 848 C C . ASN A 1 105 ? -7.578 13.160 8.390 1.00 84.38 105 ASN A C 1
ATOM 850 O O . ASN A 1 105 ? -7.703 13.169 7.163 1.00 84.38 105 ASN A O 1
ATOM 854 N N . TRP A 1 106 ? -6.418 12.968 9.009 1.00 87.12 106 TRP A N 1
ATOM 855 C CA . TRP A 1 106 ? -5.152 12.676 8.351 1.00 87.12 106 TRP A CA 1
ATOM 856 C C . TRP A 1 106 ? -4.639 11.331 8.821 1.00 87.12 106 TRP A C 1
ATOM 858 O O . TRP A 1 106 ? -4.699 11.018 10.004 1.00 87.12 106 TRP A O 1
ATOM 868 N N . MET A 1 107 ? -4.096 10.559 7.899 1.00 89.44 107 MET A N 1
ATOM 869 C CA . MET A 1 107 ? -3.530 9.250 8.143 1.00 89.44 107 MET A CA 1
ATOM 870 C C . MET A 1 107 ? -2.092 9.245 7.647 1.00 89.44 107 MET A C 1
ATOM 872 O O . MET A 1 107 ? -1.835 9.453 6.464 1.00 89.44 107 MET A O 1
ATOM 876 N N . PHE A 1 108 ? -1.165 8.986 8.557 1.00 94.50 108 PHE A N 1
ATOM 877 C CA . PHE A 1 108 ? 0.262 8.924 8.293 1.00 94.50 108 PHE A CA 1
ATOM 878 C C . PHE A 1 108 ? 0.728 7.477 8.361 1.00 94.50 108 PHE A C 1
ATOM 880 O O . PHE A 1 108 ? 0.433 6.762 9.320 1.00 94.50 108 PHE A O 1
ATOM 887 N N . ASN A 1 109 ? 1.483 7.054 7.353 1.00 95.75 109 ASN A N 1
ATOM 888 C CA . ASN A 1 109 ? 2.146 5.763 7.332 1.00 95.75 109 ASN A CA 1
ATOM 889 C C . ASN A 1 109 ? 3.640 5.970 7.122 1.00 95.75 109 ASN A C 1
ATOM 891 O O . ASN A 1 109 ? 4.040 6.702 6.219 1.00 95.75 109 ASN A O 1
ATOM 895 N N . LEU A 1 110 ? 4.450 5.303 7.934 1.00 97.00 110 LEU A N 1
ATOM 896 C CA . LEU A 1 110 ? 5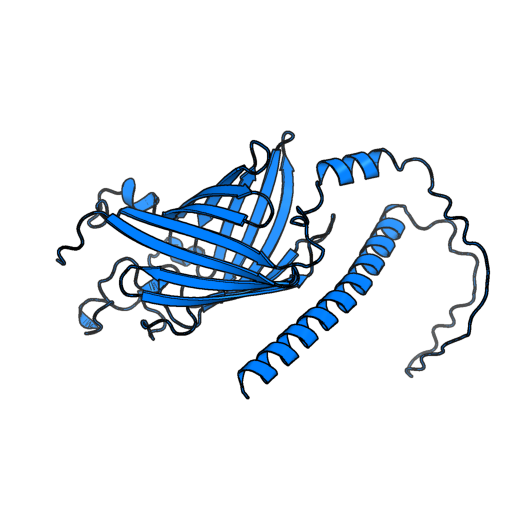.899 5.263 7.797 1.00 97.00 110 LEU A CA 1
ATOM 897 C C . LEU A 1 110 ? 6.342 3.813 7.906 1.00 97.00 110 LEU A C 1
ATOM 899 O O . LEU A 1 110 ? 6.027 3.142 8.889 1.00 97.00 110 LEU A O 1
ATOM 903 N N . GLY A 1 111 ? 7.063 3.329 6.908 1.00 96.00 111 GLY A N 1
ATOM 904 C CA . GLY A 1 111 ? 7.485 1.945 6.868 1.00 96.00 111 GLY A CA 1
ATOM 905 C C . GLY A 1 111 ? 8.896 1.753 6.359 1.00 96.00 111 GLY A C 1
ATOM 906 O O . GLY A 1 111 ? 9.512 2.650 5.782 1.00 96.00 111 GLY A O 1
ATOM 907 N N . GLY A 1 112 ? 9.388 0.552 6.634 1.00 96.06 112 GLY A N 1
ATOM 908 C CA . GLY A 1 112 ? 10.682 0.055 6.213 1.00 96.06 112 GLY A CA 1
ATOM 909 C C . GLY A 1 112 ? 10.520 -1.311 5.554 1.00 96.06 112 GLY A C 1
ATOM 910 O O . GLY A 1 112 ? 9.760 -2.142 6.052 1.00 96.06 112 GLY A O 1
ATOM 911 N N . GLY A 1 113 ? 11.221 -1.567 4.457 1.00 94.50 113 GLY A N 1
ATOM 912 C CA . GLY A 1 113 ? 11.155 -2.825 3.728 1.00 94.50 113 GLY A CA 1
ATOM 913 C C . GLY A 1 113 ? 12.390 -3.097 2.877 1.00 94.50 113 GLY A C 1
ATOM 914 O O . GLY A 1 113 ? 13.284 -2.263 2.746 1.00 94.50 113 GLY A O 1
ATOM 915 N N . ALA A 1 114 ? 12.439 -4.301 2.316 1.00 92.44 114 ALA A N 1
ATOM 916 C CA . ALA A 1 114 ? 13.518 -4.763 1.447 1.00 92.44 114 ALA A CA 1
ATOM 917 C C . ALA A 1 114 ? 13.043 -4.945 -0.005 1.00 92.44 114 ALA A C 1
ATOM 919 O O . ALA A 1 114 ? 11.843 -5.005 -0.270 1.00 92.44 114 ALA A O 1
ATOM 920 N N . ASN A 1 115 ? 13.994 -5.092 -0.931 1.00 92.00 115 ASN A N 1
ATOM 921 C CA . ASN A 1 115 ? 13.759 -5.362 -2.354 1.00 92.00 115 ASN A CA 1
ATOM 922 C C . ASN A 1 115 ? 13.024 -4.208 -3.053 1.00 92.00 115 ASN A C 1
ATOM 924 O O . ASN A 1 115 ? 13.652 -3.178 -3.284 1.00 92.00 115 ASN A O 1
ATOM 928 N N . ARG A 1 116 ? 11.711 -4.303 -3.323 1.00 90.88 116 ARG A N 1
ATOM 929 C CA . ARG A 1 116 ? 10.977 -3.248 -4.060 1.00 90.88 116 ARG A CA 1
ATOM 930 C C . ARG A 1 116 ? 11.064 -1.856 -3.429 1.00 90.88 116 ARG A C 1
ATOM 932 O O . ARG A 1 116 ? 10.887 -0.862 -4.113 1.00 90.88 116 ARG A O 1
ATOM 939 N N . PHE A 1 117 ? 11.337 -1.774 -2.127 1.00 90.25 117 PHE A N 1
ATOM 940 C CA . PHE A 1 117 ? 11.466 -0.506 -1.399 1.00 90.25 117 PHE A CA 1
ATOM 941 C C . PHE A 1 117 ? 12.853 0.142 -1.559 1.00 90.25 117 PHE A C 1
ATOM 943 O O . PHE A 1 117 ? 13.176 1.112 -0.870 1.00 90.25 117 PHE A O 1
ATOM 950 N N . THR A 1 118 ? 13.704 -0.394 -2.440 1.00 85.88 118 THR A N 1
ATOM 951 C CA . THR A 1 118 ? 15.052 0.115 -2.674 1.00 85.88 118 THR A CA 1
ATOM 952 C C . THR A 1 118 ? 15.111 1.195 -3.751 1.00 85.88 118 THR A C 1
ATOM 954 O O . THR A 1 118 ? 14.609 1.050 -4.861 1.00 85.88 118 THR A O 1
ATOM 957 N N . GLY A 1 119 ? 15.802 2.290 -3.419 1.00 81.88 119 GLY A N 1
ATOM 958 C CA . GLY A 1 119 ? 16.001 3.437 -4.300 1.00 81.88 119 GLY A CA 1
ATOM 959 C C . GLY A 1 119 ? 16.764 3.095 -5.585 1.00 81.88 119 GLY A C 1
ATOM 960 O O . GLY A 1 119 ? 17.911 2.634 -5.541 1.00 81.88 119 GLY A O 1
ATOM 961 N N . GLN A 1 120 ? 16.171 3.406 -6.740 1.00 78.44 120 GLN A N 1
ATOM 962 C CA . GLN A 1 120 ? 16.797 3.181 -8.047 1.00 78.44 120 GLN A CA 1
ATOM 963 C C . GLN A 1 120 ? 17.920 4.180 -8.377 1.00 78.44 120 GLN A C 1
ATOM 965 O O . GLN A 1 120 ? 18.901 3.822 -9.029 1.00 78.44 120 GLN A O 1
ATOM 970 N N . VAL A 1 121 ? 17.829 5.422 -7.887 1.00 78.50 121 VAL A N 1
ATOM 971 C CA . VAL A 1 121 ? 18.755 6.521 -8.219 1.00 78.50 121 VAL A CA 1
ATOM 972 C C . VAL A 1 121 ? 19.428 7.095 -6.965 1.00 78.50 121 VAL A C 1
ATOM 974 O O . VAL A 1 121 ? 18.884 6.963 -5.869 1.00 78.50 121 VAL A O 1
ATOM 977 N N . PRO A 1 122 ? 20.583 7.786 -7.072 1.00 80.62 122 PRO A N 1
ATOM 978 C CA . PRO A 1 122 ? 21.330 8.268 -5.903 1.00 80.62 122 PRO A CA 1
ATOM 979 C C . PRO A 1 122 ? 20.512 9.086 -4.893 1.00 80.62 122 PRO A C 1
ATOM 981 O O . PRO A 1 122 ? 20.737 8.969 -3.694 1.00 80.62 122 PRO A O 1
ATOM 984 N N . ARG A 1 123 ? 19.542 9.885 -5.362 1.00 78.25 123 ARG A N 1
ATOM 985 C CA . ARG A 1 123 ? 18.675 10.683 -4.480 1.00 78.25 123 ARG A CA 1
ATOM 986 C C . ARG A 1 123 ? 17.699 9.821 -3.675 1.00 78.25 123 ARG A C 1
ATOM 988 O O . ARG A 1 123 ? 17.609 10.011 -2.468 1.00 78.25 123 ARG A O 1
ATOM 995 N N . SER A 1 124 ? 17.011 8.862 -4.302 1.00 77.50 124 SER A N 1
ATOM 996 C CA . SER A 1 124 ? 16.096 7.959 -3.584 1.00 77.50 124 SER A CA 1
ATOM 997 C C . SER A 1 124 ? 16.840 6.965 -2.690 1.00 77.50 124 SER A C 1
ATOM 999 O O . SER A 1 124 ? 16.335 6.584 -1.637 1.00 77.50 124 SER A O 1
ATOM 1001 N N . ARG A 1 125 ? 18.097 6.633 -3.018 1.00 81.94 125 ARG A N 1
ATOM 1002 C CA . ARG A 1 125 ? 18.972 5.806 -2.168 1.00 81.94 125 ARG A CA 1
ATOM 1003 C C . ARG A 1 125 ? 19.278 6.414 -0.793 1.00 81.94 125 ARG A C 1
ATOM 1005 O O . ARG A 1 125 ? 19.671 5.668 0.098 1.00 81.94 125 ARG A O 1
ATOM 1012 N N . PHE A 1 126 ? 19.085 7.718 -0.585 1.00 82.12 126 PHE A N 1
ATOM 1013 C CA . PHE A 1 126 ? 19.200 8.310 0.753 1.00 82.12 126 PHE A CA 1
ATOM 1014 C C . PHE A 1 126 ? 18.113 7.794 1.713 1.00 82.12 126 PHE A C 1
ATOM 1016 O O . PHE A 1 126 ? 18.366 7.625 2.901 1.00 82.12 126 PHE A O 1
ATOM 1023 N N . PHE A 1 127 ? 16.930 7.480 1.183 1.00 83.38 127 PHE A N 1
ATOM 1024 C CA . PHE A 1 127 ? 15.805 6.898 1.919 1.00 83.38 127 PHE A CA 1
ATOM 1025 C C . PHE A 1 127 ? 15.599 5.426 1.541 1.00 83.38 127 PHE A C 1
ATOM 1027 O O . PHE A 1 127 ? 14.473 4.941 1.487 1.00 83.38 127 PHE A O 1
ATOM 1034 N N . ASN A 1 128 ? 16.688 4.719 1.224 1.00 86.69 128 ASN A N 1
ATOM 1035 C CA . ASN A 1 128 ? 16.630 3.335 0.773 1.00 86.69 128 ASN A CA 1
ATOM 1036 C C . ASN A 1 128 ? 15.939 2.438 1.808 1.00 86.69 128 ASN A C 1
ATOM 1038 O O . ASN A 1 128 ? 16.285 2.462 2.989 1.00 86.69 128 ASN A O 1
ATOM 1042 N N . GLY A 1 129 ? 14.977 1.646 1.343 1.00 88.81 129 GLY A N 1
ATOM 1043 C CA . GLY A 1 129 ? 14.197 0.751 2.178 1.00 88.81 129 GLY A CA 1
ATOM 1044 C C . GLY A 1 129 ? 13.119 1.466 2.979 1.00 88.81 129 GLY A C 1
ATOM 1045 O O . GLY A 1 129 ? 12.389 0.792 3.684 1.00 88.81 129 GLY A O 1
ATOM 1046 N N . MET A 1 130 ? 12.982 2.791 2.888 1.00 93.19 130 MET A N 1
ATOM 1047 C CA . MET A 1 130 ? 11.942 3.544 3.585 1.00 93.19 130 MET A CA 1
ATOM 1048 C C . MET A 1 130 ? 10.828 3.924 2.621 1.00 93.19 130 MET A C 1
ATOM 1050 O O . MET A 1 130 ? 11.084 4.391 1.517 1.00 93.19 130 MET A O 1
ATOM 1054 N N . PHE A 1 131 ? 9.589 3.822 3.079 1.00 94.12 131 PHE A N 1
ATOM 1055 C CA . PHE A 1 131 ? 8.428 4.339 2.366 1.00 94.12 131 PHE A CA 1
ATOM 1056 C C . PHE A 1 131 ? 7.529 5.102 3.330 1.00 94.12 131 PHE A C 1
ATOM 1058 O O . PHE A 1 131 ? 7.530 4.868 4.543 1.00 94.12 131 PHE A O 1
ATOM 1065 N N . ALA A 1 132 ? 6.759 6.038 2.794 1.00 95.38 132 ALA A N 1
ATOM 1066 C CA . ALA A 1 132 ? 5.844 6.838 3.588 1.00 95.38 132 ALA A CA 1
ATOM 1067 C C . ALA A 1 132 ? 4.609 7.199 2.776 1.00 95.38 132 ALA A C 1
ATOM 1069 O O . ALA A 1 132 ? 4.697 7.425 1.573 1.00 95.38 132 ALA A O 1
ATOM 1070 N N . SER A 1 133 ? 3.459 7.304 3.432 1.00 95.56 133 SER A N 1
ATOM 1071 C CA . SER A 1 133 ? 2.255 7.817 2.788 1.00 95.56 133 SER A CA 1
ATOM 1072 C C . SER A 1 133 ? 1.435 8.689 3.717 1.00 95.56 133 SER A C 1
ATOM 1074 O O . SER A 1 133 ? 1.461 8.545 4.941 1.00 95.56 133 SER A O 1
ATOM 1076 N N . ILE A 1 134 ? 0.712 9.613 3.099 1.00 94.62 134 ILE A N 1
ATOM 1077 C CA . ILE A 1 134 ? -0.222 10.516 3.750 1.00 94.62 134 ILE A CA 1
ATOM 1078 C C . ILE A 1 134 ? -1.556 10.353 3.032 1.00 94.62 134 ILE A C 1
ATOM 1080 O O . ILE A 1 134 ? -1.628 10.466 1.810 1.00 94.62 134 ILE A O 1
ATOM 1084 N N . GLU A 1 135 ? -2.611 10.084 3.788 1.00 93.19 135 GLU A N 1
ATOM 1085 C CA . GLU A 1 135 ? -3.984 10.025 3.296 1.00 93.19 135 GLU A CA 1
ATOM 1086 C C . GLU A 1 135 ? -4.803 11.071 4.064 1.00 93.19 135 GLU A C 1
ATOM 1088 O O . GLU A 1 135 ? -4.814 11.072 5.293 1.00 93.19 135 GLU A O 1
ATOM 1093 N N . PHE A 1 136 ? -5.453 11.995 3.358 1.00 90.56 136 PHE A N 1
ATOM 1094 C CA . PHE A 1 136 ? -6.308 13.017 3.961 1.00 90.56 136 PHE A CA 1
ATOM 1095 C C . PHE A 1 136 ? -7.757 12.824 3.520 1.00 90.56 136 PHE A C 1
ATOM 1097 O O . PHE A 1 136 ? -8.023 12.538 2.352 1.00 90.56 136 PHE A O 1
ATOM 1104 N N . SER A 1 137 ? -8.701 12.982 4.449 1.00 91.31 137 SER A N 1
ATOM 1105 C CA . SER A 1 137 ? -10.131 12.782 4.201 1.00 91.31 137 SER A CA 1
ATOM 1106 C C . SER A 1 137 ? -10.889 14.107 4.318 1.00 91.31 137 SER A C 1
ATOM 1108 O O . SER A 1 137 ? -11.263 14.494 5.428 1.00 91.31 137 SER A O 1
ATOM 1110 N N . PRO A 1 138 ? -11.096 14.836 3.203 1.00 83.75 138 PRO A N 1
ATOM 1111 C CA . PRO A 1 138 ? -11.756 16.144 3.231 1.00 83.75 138 PRO A CA 1
ATOM 1112 C C . PRO A 1 138 ? -13.269 16.040 3.461 1.00 83.75 138 PRO A C 1
ATOM 1114 O O . PRO A 1 138 ? -13.892 16.988 3.929 1.00 83.75 138 PRO A O 1
ATOM 1117 N N . PHE A 1 139 ? -13.874 14.902 3.125 1.00 84.50 139 PHE A N 1
ATOM 1118 C CA . PHE A 1 139 ? -15.275 14.601 3.390 1.00 84.50 139 PHE A CA 1
ATOM 1119 C C . PHE A 1 139 ? -15.450 13.104 3.626 1.00 84.50 139 PHE A C 1
ATOM 1121 O O . PHE A 1 139 ? -14.582 12.294 3.299 1.00 84.50 139 PHE A O 1
ATOM 1128 N N . LYS A 1 140 ? -16.589 12.746 4.223 1.00 81.81 140 LYS A N 1
ATOM 1129 C CA . LYS A 1 140 ? -16.918 11.370 4.591 1.00 81.81 140 LYS A CA 1
ATOM 1130 C C . LYS A 1 140 ? -16.715 10.439 3.390 1.00 81.81 140 LYS A C 1
ATOM 1132 O O . LYS A 1 140 ? -17.186 10.742 2.298 1.00 81.81 140 LYS A O 1
ATOM 1137 N N . ASP A 1 141 ? -16.043 9.314 3.630 1.00 84.31 141 ASP A N 1
ATOM 1138 C CA . ASP A 1 141 ? -15.796 8.244 2.652 1.00 84.31 141 ASP A CA 1
ATOM 1139 C C . ASP A 1 141 ? -14.850 8.559 1.504 1.00 84.31 141 ASP A C 1
ATOM 1141 O O . ASP A 1 141 ? -14.560 7.672 0.707 1.00 84.31 141 ASP A O 1
ATOM 1145 N N . PHE A 1 142 ? -14.334 9.777 1.426 1.00 89.44 142 PHE A N 1
ATOM 1146 C CA . PHE A 1 142 ? -13.410 10.163 0.381 1.00 89.44 142 PHE A CA 1
ATOM 1147 C C . PHE A 1 142 ? -12.055 10.508 0.960 1.00 89.44 142 PHE A C 1
ATOM 1149 O O . PHE A 1 142 ? -11.939 11.152 2.006 1.00 89.44 142 PHE A O 1
ATOM 1156 N N . PHE A 1 143 ? -11.029 10.079 0.244 1.00 92.31 143 PHE A N 1
ATOM 1157 C CA . PHE A 1 143 ? -9.652 10.184 0.662 1.00 92.31 143 PHE A CA 1
ATOM 1158 C C . PHE A 1 143 ? -8.789 10.567 -0.528 1.00 92.31 143 PHE A C 1
ATOM 1160 O O . PHE A 1 143 ? -8.971 10.057 -1.634 1.00 92.31 143 PHE A O 1
ATOM 1167 N N . ILE A 1 144 ? -7.822 11.436 -0.283 1.00 94.00 144 ILE A N 1
ATOM 1168 C CA . ILE A 1 144 ? -6.756 11.761 -1.222 1.00 94.00 144 ILE A CA 1
ATOM 1169 C C . ILE A 1 144 ? -5.455 11.268 -0.601 1.00 94.00 144 ILE A C 1
ATOM 1171 O O . ILE A 1 144 ? -5.198 11.496 0.579 1.00 94.00 144 ILE A O 1
ATOM 1175 N N . GLN A 1 145 ? -4.655 10.567 -1.392 1.00 94.00 145 GLN A N 1
ATOM 1176 C CA . GLN A 1 145 ? -3.454 9.876 -0.954 1.00 94.00 145 GLN A CA 1
ATOM 1177 C C . GLN A 1 145 ? -2.240 10.382 -1.731 1.00 94.00 145 GLN A C 1
ATOM 1179 O O . GLN A 1 145 ? -2.288 10.513 -2.953 1.00 94.00 145 GLN A O 1
ATOM 1184 N N . GLY A 1 146 ? -1.147 10.620 -1.016 1.00 94.38 146 GLY A N 1
ATOM 1185 C CA . GLY A 1 146 ? 0.197 10.746 -1.568 1.00 94.38 146 GLY A CA 1
ATOM 1186 C C . GLY A 1 146 ? 1.108 9.704 -0.929 1.00 94.38 146 GLY A C 1
ATOM 1187 O O . GLY A 1 146 ? 0.988 9.421 0.263 1.00 94.38 146 GLY A O 1
ATOM 1188 N N . GLU A 1 147 ? 2.009 9.117 -1.705 1.00 93.31 147 GLU A N 1
ATOM 1189 C CA . GLU A 1 147 ? 2.918 8.075 -1.230 1.00 93.31 147 GLU A CA 1
ATOM 1190 C C . GLU A 1 147 ? 4.298 8.211 -1.870 1.00 93.31 147 GLU A C 1
ATOM 1192 O O . GLU A 1 147 ? 4.418 8.543 -3.043 1.00 93.31 147 GLU A O 1
ATOM 1197 N N . TYR A 1 148 ? 5.331 7.932 -1.086 1.00 91.38 148 TYR A N 1
ATOM 1198 C CA . TYR A 1 148 ? 6.684 7.658 -1.542 1.00 91.38 148 TYR A CA 1
ATOM 1199 C C . TYR A 1 148 ? 6.966 6.170 -1.318 1.00 91.38 148 TYR A C 1
ATOM 1201 O O . TYR A 1 148 ? 6.952 5.727 -0.168 1.00 91.38 148 TYR A O 1
ATOM 1209 N N . SER A 1 149 ? 7.216 5.406 -2.386 1.00 83.50 149 SER A N 1
ATOM 1210 C CA . SER A 1 149 ? 7.380 3.938 -2.349 1.00 83.50 149 SER A CA 1
ATOM 1211 C C . SER A 1 149 ? 8.800 3.461 -2.012 1.00 83.50 149 SER A C 1
ATOM 1213 O O . SER A 1 149 ? 9.066 2.262 -2.028 1.00 83.50 149 SER A O 1
ATOM 1215 N N . GLY A 1 150 ? 9.727 4.380 -1.732 1.00 82.62 150 GLY A N 1
ATOM 1216 C CA . GLY A 1 150 ? 11.158 4.081 -1.586 1.00 82.62 150 GLY A CA 1
ATOM 1217 C C . GLY A 1 150 ? 11.989 4.383 -2.831 1.00 82.62 150 GLY A C 1
ATOM 1218 O O . GLY A 1 150 ? 13.210 4.528 -2.736 1.00 82.62 150 GLY A O 1
ATOM 1219 N N . HIS A 1 151 ? 11.340 4.581 -3.978 1.00 83.44 151 HIS A N 1
ATOM 1220 C CA . HIS A 1 151 ? 11.973 5.154 -5.164 1.00 83.44 151 HIS A CA 1
ATOM 1221 C C . HIS A 1 151 ? 11.109 6.187 -5.887 1.00 83.44 151 HIS A C 1
ATOM 1223 O O . HIS A 1 151 ? 11.690 7.190 -6.309 1.00 83.44 151 HIS A O 1
ATOM 1229 N N . ASP A 1 152 ? 9.780 6.006 -5.926 1.00 85.50 152 ASP A N 1
ATOM 1230 C CA . ASP A 1 152 ? 8.887 6.872 -6.703 1.00 85.50 152 ASP A CA 1
ATOM 1231 C C . ASP A 1 152 ? 7.817 7.562 -5.855 1.00 85.50 152 ASP A C 1
ATOM 1233 O O . ASP A 1 152 ? 7.442 7.082 -4.777 1.00 85.50 152 ASP A O 1
ATOM 1237 N N . PHE A 1 153 ? 7.284 8.674 -6.368 1.00 88.81 153 PHE A N 1
ATOM 1238 C CA . PHE A 1 153 ? 6.100 9.321 -5.815 1.00 88.81 153 PHE A CA 1
ATOM 1239 C C . PHE A 1 153 ? 4.827 8.870 -6.530 1.00 88.81 153 PHE A C 1
ATOM 1241 O O . PHE A 1 153 ? 4.743 8.724 -7.749 1.00 88.81 153 PHE A O 1
ATOM 1248 N N . GLN A 1 154 ? 3.785 8.677 -5.737 1.00 90.50 154 GLN A N 1
ATOM 1249 C CA . GLN A 1 154 ? 2.475 8.236 -6.180 1.00 90.50 154 GLN A CA 1
ATOM 1250 C C . GLN A 1 154 ? 1.419 9.176 -5.611 1.00 90.50 154 GLN A C 1
ATOM 1252 O O . GLN A 1 154 ? 1.564 9.710 -4.507 1.00 90.50 154 GLN A O 1
ATOM 1257 N N . ALA A 1 155 ? 0.332 9.353 -6.352 1.00 94.25 155 ALA A N 1
ATOM 1258 C CA . ALA A 1 155 ? -0.837 10.083 -5.886 1.00 94.25 155 ALA A CA 1
ATOM 1259 C C . ALA A 1 155 ? -2.106 9.326 -6.256 1.00 94.25 155 ALA A C 1
ATOM 1261 O O . ALA A 1 155 ? -2.170 8.666 -7.289 1.00 94.25 155 ALA A O 1
ATOM 1262 N N . GLY A 1 156 ? -3.141 9.433 -5.437 1.00 94.25 156 GLY A N 1
ATOM 1263 C CA . GLY A 1 156 ? -4.392 8.750 -5.708 1.00 94.25 156 GLY A CA 1
ATOM 1264 C C . GLY A 1 156 ? -5.567 9.305 -4.936 1.00 94.25 156 GLY A C 1
ATOM 1265 O O . GLY A 1 156 ? -5.434 10.145 -4.048 1.00 94.25 156 GLY A O 1
ATOM 1266 N N . ILE A 1 157 ? -6.735 8.799 -5.291 1.00 94.75 157 ILE A N 1
ATOM 1267 C CA . ILE A 1 157 ? -7.989 9.028 -4.593 1.00 94.75 157 ILE A CA 1
ATOM 1268 C C . ILE A 1 157 ? -8.591 7.688 -4.204 1.00 94.75 157 ILE A C 1
ATOM 1270 O O . ILE A 1 157 ? -8.403 6.674 -4.881 1.00 94.75 157 ILE A O 1
ATOM 1274 N N . LYS A 1 158 ? -9.337 7.678 -3.111 1.00 93.94 158 LYS A N 1
ATOM 1275 C CA . LYS A 1 158 ? -10.027 6.497 -2.615 1.00 93.94 158 LYS A CA 1
ATOM 1276 C C . LYS A 1 158 ? -11.416 6.882 -2.142 1.00 93.94 158 LYS A C 1
ATOM 1278 O O . LYS A 1 158 ? -11.605 7.921 -1.516 1.00 93.94 158 LYS A O 1
ATOM 1283 N N . TYR A 1 159 ? -12.372 6.018 -2.446 1.00 91.62 159 TYR A N 1
ATOM 1284 C CA . TYR A 1 159 ? -13.751 6.123 -2.014 1.00 91.62 159 TYR A CA 1
ATOM 1285 C C . TYR A 1 159 ? -14.176 4.833 -1.319 1.00 91.62 159 TYR A C 1
ATOM 1287 O O . TYR A 1 159 ? -13.898 3.741 -1.818 1.00 91.62 159 TYR A O 1
ATOM 1295 N N . THR A 1 160 ? -14.836 4.944 -0.171 1.00 88.44 160 THR A N 1
ATOM 1296 C CA . THR A 1 160 ? -15.347 3.792 0.579 1.00 88.44 160 THR A CA 1
ATOM 1297 C C . THR A 1 160 ? -16.866 3.783 0.604 1.00 88.44 160 THR A C 1
ATOM 1299 O O . THR A 1 160 ? -17.506 4.772 0.933 1.00 88.44 160 THR A O 1
ATOM 1302 N N . TYR A 1 161 ? -17.468 2.644 0.288 1.00 85.69 161 TYR A N 1
ATOM 1303 C CA . TYR A 1 161 ? -18.911 2.459 0.354 1.00 85.69 161 TYR A CA 1
ATOM 1304 C C . TYR A 1 161 ? -19.226 1.149 1.072 1.00 85.69 161 TYR A C 1
ATOM 1306 O O . TYR A 1 161 ? -19.002 0.062 0.540 1.00 85.69 161 TYR A O 1
ATOM 1314 N N . ASN A 1 162 ? -19.747 1.248 2.296 1.00 85.50 162 ASN A N 1
ATOM 1315 C CA . ASN A 1 162 ? -19.909 0.111 3.205 1.00 85.50 162 ASN A CA 1
ATOM 1316 C C . ASN A 1 162 ? -18.580 -0.648 3.371 1.00 85.50 162 ASN A C 1
ATOM 1318 O O . ASN A 1 162 ? -17.595 -0.068 3.823 1.00 85.50 162 ASN A O 1
ATOM 1322 N N . ASN A 1 163 ? -18.544 -1.920 2.976 1.00 84.50 163 ASN A N 1
ATOM 1323 C CA . ASN A 1 163 ? -17.357 -2.767 3.065 1.00 84.50 163 ASN A CA 1
ATOM 1324 C C . ASN A 1 163 ? -16.514 -2.742 1.783 1.00 84.50 163 ASN A C 1
ATOM 1326 O O . ASN A 1 163 ? -15.513 -3.449 1.711 1.00 84.50 163 ASN A O 1
ATOM 1330 N N . TRP A 1 164 ? -16.900 -1.941 0.786 1.00 86.69 164 TRP A N 1
ATOM 1331 C CA . TRP A 1 164 ? -16.161 -1.769 -0.459 1.00 86.69 164 TRP A CA 1
ATOM 1332 C C . TRP A 1 164 ? -15.230 -0.563 -0.392 1.00 86.69 164 TRP A C 1
ATOM 1334 O O . TRP A 1 164 ? -15.620 0.519 0.050 1.00 86.69 164 TRP A O 1
ATOM 1344 N N . GLY A 1 165 ? -14.014 -0.733 -0.894 1.00 89.12 165 GLY A N 1
ATOM 1345 C CA . GLY A 1 165 ? -13.082 0.345 -1.194 1.00 89.12 165 GLY A CA 1
ATOM 1346 C C . GLY A 1 165 ? -12.794 0.384 -2.688 1.00 89.12 165 GLY A C 1
ATOM 1347 O O . GLY A 1 165 ? -12.526 -0.645 -3.301 1.00 89.12 165 GLY A O 1
ATOM 1348 N N . ILE A 1 166 ? -12.830 1.572 -3.279 1.00 91.94 166 ILE A N 1
ATOM 1349 C CA . ILE A 1 166 ? -12.396 1.815 -4.654 1.00 91.94 166 ILE A CA 1
ATOM 1350 C C . ILE A 1 166 ? -11.259 2.827 -4.589 1.00 91.94 166 ILE A C 1
ATOM 1352 O O . ILE A 1 166 ? -11.404 3.879 -3.971 1.00 91.94 166 ILE A O 1
ATOM 1356 N N . ARG A 1 167 ? -10.124 2.518 -5.211 1.00 93.12 167 ARG A N 1
ATOM 1357 C CA . ARG A 1 167 ? -8.949 3.389 -5.277 1.00 93.12 167 ARG A CA 1
ATOM 1358 C C . ARG A 1 167 ? -8.570 3.617 -6.730 1.00 93.12 167 ARG A C 1
ATOM 1360 O O . ARG A 1 167 ? -8.478 2.670 -7.499 1.00 93.12 167 ARG A O 1
ATOM 1367 N N . PHE A 1 168 ? -8.292 4.860 -7.081 1.00 93.94 168 PHE A N 1
ATOM 1368 C CA . PHE A 1 168 ? -7.675 5.216 -8.348 1.00 93.94 168 PHE A CA 1
ATOM 1369 C C . PHE A 1 168 ? -6.350 5.915 -8.065 1.00 93.94 168 PHE A C 1
ATOM 1371 O O . PHE A 1 168 ? -6.309 6.832 -7.247 1.00 93.94 168 PHE A O 1
ATOM 1378 N N . GLY A 1 169 ? -5.270 5.470 -8.698 1.00 91.38 169 GLY A N 1
ATOM 1379 C CA . GLY A 1 169 ? -3.924 5.976 -8.435 1.00 91.38 169 GLY A CA 1
ATOM 1380 C C . GLY A 1 169 ? -3.146 6.268 -9.707 1.00 91.38 169 GLY A C 1
ATOM 1381 O O . GLY A 1 169 ? -3.412 5.685 -10.754 1.00 91.38 169 GLY A O 1
ATOM 1382 N N . ALA A 1 170 ? -2.175 7.160 -9.591 1.00 90.69 170 ALA A N 1
ATOM 1383 C CA . ALA A 1 170 ? -1.133 7.422 -10.561 1.00 90.69 170 ALA A CA 1
ATOM 1384 C C . ALA A 1 170 ? 0.225 7.163 -9.903 1.00 90.69 170 ALA A C 1
ATOM 1386 O O . ALA A 1 170 ? 0.464 7.587 -8.768 1.00 90.69 170 ALA A O 1
ATOM 1387 N N . GLN A 1 171 ? 1.099 6.469 -10.622 1.00 87.06 171 GLN A N 1
ATOM 1388 C CA . GLN A 1 171 ? 2.426 6.089 -10.148 1.00 87.06 171 GLN A CA 1
ATOM 1389 C C . GLN A 1 171 ? 3.520 6.865 -10.880 1.00 87.06 171 GLN A C 1
ATOM 1391 O O . GLN A 1 171 ? 3.323 7.257 -12.032 1.00 87.06 171 GLN A O 1
ATOM 1396 N N . ALA A 1 172 ? 4.653 7.062 -10.198 1.00 82.94 172 ALA A N 1
ATOM 1397 C CA . ALA A 1 172 ? 5.815 7.797 -10.691 1.00 82.94 172 ALA A CA 1
ATOM 1398 C C . ALA A 1 172 ? 5.424 9.188 -11.219 1.00 82.94 172 ALA A C 1
ATOM 1400 O O . ALA A 1 172 ? 5.805 9.606 -12.313 1.00 82.94 172 ALA A O 1
ATOM 1401 N N . ILE A 1 173 ? 4.602 9.913 -10.453 1.00 86.81 173 ILE A N 1
ATOM 1402 C CA . ILE A 1 173 ? 4.037 11.209 -10.873 1.00 86.81 173 ILE A CA 1
ATOM 1403 C C . ILE A 1 173 ? 5.124 12.263 -11.111 1.00 86.81 173 ILE A C 1
ATOM 1405 O O . ILE A 1 173 ? 4.939 13.204 -11.882 1.00 86.81 173 ILE A O 1
ATOM 1409 N N . GLU A 1 174 ? 6.275 12.111 -10.464 1.00 82.00 174 GLU A N 1
ATOM 1410 C CA . GLU A 1 174 ? 7.443 12.952 -10.659 1.00 82.00 174 GLU A CA 1
ATOM 1411 C C . GLU A 1 174 ? 8.056 12.795 -12.052 1.00 82.00 174 GLU A C 1
ATOM 1413 O O . GLU A 1 174 ? 8.698 13.733 -12.524 1.00 82.00 174 GLU A O 1
ATOM 1418 N N . ASP A 1 175 ? 7.859 11.662 -12.734 1.00 77.75 175 ASP A N 1
ATOM 1419 C CA . ASP A 1 175 ? 8.366 11.463 -14.094 1.00 77.75 175 ASP A CA 1
ATOM 1420 C C . ASP A 1 175 ? 7.613 12.322 -15.110 1.00 77.75 175 ASP A C 1
ATOM 1422 O O . ASP A 1 175 ? 8.179 12.699 -16.134 1.00 77.75 175 ASP A O 1
ATOM 1426 N N . TRP A 1 176 ? 6.383 12.738 -14.796 1.00 77.25 176 TRP A N 1
ATOM 1427 C CA . TRP A 1 176 ? 5.585 13.612 -15.662 1.00 77.25 176 TRP A CA 1
ATOM 1428 C C . TRP A 1 176 ? 6.122 15.043 -15.705 1.00 77.25 176 TRP A C 1
ATOM 1430 O O . TRP A 1 176 ? 5.865 15.770 -16.662 1.00 77.25 176 TRP A O 1
ATOM 1440 N N . ALA A 1 177 ? 6.855 15.450 -14.666 1.00 71.38 177 ALA A N 1
ATOM 1441 C CA . ALA A 1 177 ? 7.449 16.776 -14.545 1.00 71.38 177 ALA A CA 1
ATOM 1442 C C . ALA A 1 177 ? 8.927 16.818 -14.979 1.00 71.38 177 ALA A C 1
ATOM 1444 O O . ALA A 1 177 ? 9.527 17.893 -14.989 1.00 71.38 177 ALA A O 1
ATOM 1445 N N . LYS A 1 178 ? 9.538 15.673 -15.316 1.00 65.69 178 LYS A N 1
ATOM 1446 C CA . LYS A 1 178 ? 10.943 15.589 -15.744 1.00 65.69 178 LYS A CA 1
ATOM 1447 C C . LYS A 1 178 ? 11.052 15.647 -17.269 1.00 65.69 178 LYS A C 1
ATOM 1449 O O . LYS A 1 178 ? 10.452 14.828 -17.961 1.00 65.69 178 LYS A O 1
ATOM 1454 N N . ASP A 1 179 ? 11.954 16.487 -17.780 1.00 57.41 179 ASP A N 1
ATOM 1455 C CA . ASP A 1 179 ? 12.498 16.368 -19.143 1.00 57.41 179 ASP A CA 1
ATOM 1456 C C . ASP A 1 179 ? 13.454 15.166 -19.214 1.00 57.41 179 ASP A C 1
ATOM 1458 O O . ASP A 1 179 ? 14.679 15.289 -19.234 1.00 57.41 179 ASP A O 1
ATOM 1462 N N . SER A 1 180 ? 12.888 13.963 -19.162 1.00 61.53 180 SER A N 1
ATOM 1463 C CA . SER A 1 180 ? 13.630 12.705 -19.206 1.00 61.53 180 SER A CA 1
ATOM 1464 C C . SER A 1 180 ? 13.075 11.775 -20.280 1.00 61.53 180 SER A C 1
ATOM 1466 O O . SER A 1 180 ? 11.956 11.954 -20.762 1.00 61.53 180 SER A O 1
ATOM 1468 N N . ALA A 1 181 ? 13.838 10.731 -20.615 1.00 61.50 181 ALA A N 1
ATOM 1469 C CA . ALA A 1 181 ? 13.403 9.662 -21.518 1.00 61.50 181 ALA A CA 1
ATOM 1470 C C . ALA A 1 181 ? 12.135 8.916 -21.037 1.00 61.50 181 ALA A C 1
ATOM 1472 O O . ALA A 1 181 ? 11.572 8.127 -21.792 1.00 61.50 181 ALA A O 1
ATOM 1473 N N . TYR A 1 182 ? 11.685 9.179 -19.804 1.00 58.78 182 TYR A N 1
ATOM 1474 C CA . TYR A 1 182 ? 10.555 8.533 -19.141 1.00 58.78 182 TYR A CA 1
ATOM 1475 C C . TYR A 1 182 ? 9.327 9.444 -18.992 1.00 58.78 182 TYR A C 1
ATOM 1477 O O . TYR A 1 182 ? 8.320 9.008 -18.448 1.00 58.78 182 TYR A O 1
ATOM 1485 N N . SER A 1 183 ? 9.347 10.669 -19.537 1.00 61.06 183 SER A N 1
ATOM 1486 C CA . SER A 1 183 ? 8.206 11.611 -19.491 1.00 61.06 183 SER A CA 1
ATOM 1487 C C . SER A 1 183 ? 6.915 11.064 -20.121 1.00 61.06 183 SER A C 1
ATOM 1489 O O . SER A 1 183 ? 5.808 11.524 -19.832 1.00 61.06 183 SER A O 1
ATOM 1491 N N . GLY A 1 184 ? 7.051 10.052 -20.981 1.00 65.62 184 GLY A N 1
ATOM 1492 C CA . GLY A 1 184 ? 5.943 9.311 -21.568 1.00 65.62 184 GLY A CA 1
ATOM 1493 C C . GLY A 1 184 ? 5.387 8.178 -20.700 1.00 65.62 184 GLY A C 1
ATOM 1494 O O . GLY A 1 184 ? 4.361 7.630 -21.076 1.00 65.62 184 GLY A O 1
ATOM 1495 N N . ASN A 1 185 ? 6.007 7.792 -19.581 1.00 72.56 185 ASN A N 1
ATOM 1496 C CA . ASN A 1 185 ? 5.547 6.667 -18.757 1.00 72.56 185 ASN A CA 1
ATOM 1497 C C . ASN A 1 185 ? 4.402 7.105 -17.824 1.00 72.56 185 ASN A C 1
ATOM 1499 O O . ASN A 1 185 ? 4.630 7.526 -16.692 1.00 72.56 185 ASN A O 1
ATOM 1503 N N . ARG A 1 186 ? 3.150 7.055 -18.303 1.00 81.81 186 ARG A N 1
ATOM 1504 C CA . ARG A 1 186 ? 1.971 7.363 -17.474 1.00 81.81 186 ARG A CA 1
ATOM 1505 C C . ARG A 1 186 ? 1.293 6.075 -17.037 1.00 81.81 186 ARG A C 1
ATOM 1507 O O . ARG A 1 186 ? 0.759 5.322 -17.855 1.00 81.81 186 ARG A O 1
ATOM 1514 N N . ARG A 1 187 ? 1.303 5.837 -15.731 1.00 82.88 187 ARG A N 1
ATOM 1515 C CA . ARG A 1 187 ? 0.822 4.595 -15.129 1.00 82.88 187 ARG A CA 1
ATOM 1516 C C . ARG A 1 187 ? -0.340 4.901 -14.206 1.00 82.88 187 ARG A C 1
ATOM 1518 O O . ARG A 1 187 ? -0.230 5.772 -13.344 1.00 82.88 187 ARG A O 1
ATOM 1525 N N . PHE A 1 188 ? -1.441 4.187 -14.409 1.00 87.19 188 PHE A N 1
ATOM 1526 C CA . PHE A 1 188 ? -2.661 4.375 -13.637 1.00 87.19 188 PHE A CA 1
ATOM 1527 C C . PHE A 1 188 ? -3.155 3.044 -13.088 1.00 87.19 188 PHE A C 1
ATOM 1529 O O . PHE A 1 188 ? -3.166 2.026 -13.781 1.00 87.19 188 PHE A O 1
ATOM 1536 N N . ALA A 1 189 ? -3.594 3.092 -11.838 1.00 87.38 189 ALA A N 1
ATOM 1537 C CA . ALA A 1 189 ? -4.016 1.948 -11.060 1.00 87.38 189 ALA A CA 1
ATOM 1538 C C . ALA A 1 189 ? -5.506 2.037 -10.739 1.00 87.38 189 ALA A C 1
ATOM 1540 O O . ALA A 1 189 ? -5.972 3.084 -10.282 1.00 87.38 189 ALA A O 1
ATOM 1541 N N . LEU A 1 190 ? -6.228 0.925 -10.876 1.00 91.19 190 LEU A N 1
ATOM 1542 C CA . LEU A 1 190 ? -7.544 0.746 -10.263 1.00 91.19 190 LEU A CA 1
ATOM 1543 C C . LEU A 1 190 ? -7.474 -0.341 -9.186 1.00 91.19 190 LEU A C 1
ATOM 1545 O O . LEU A 1 190 ? -7.193 -1.502 -9.468 1.00 91.19 190 LEU A O 1
ATOM 1549 N N . GLY A 1 191 ? -7.749 0.038 -7.946 1.00 90.19 191 GLY A N 1
ATOM 1550 C CA . GLY A 1 191 ? -7.872 -0.865 -6.811 1.00 90.19 191 GLY A CA 1
ATOM 1551 C C . GLY A 1 191 ? -9.332 -1.062 -6.424 1.00 90.19 191 GLY A C 1
ATOM 1552 O O . GLY A 1 191 ? -10.067 -0.085 -6.285 1.00 90.19 191 GLY A O 1
ATOM 1553 N N . ILE A 1 192 ? -9.740 -2.305 -6.197 1.00 90.69 192 ILE A N 1
ATOM 1554 C CA . ILE A 1 192 ? -11.028 -2.650 -5.590 1.00 90.69 192 ILE A CA 1
ATOM 1555 C C . ILE A 1 192 ? -10.739 -3.514 -4.369 1.00 90.69 192 ILE A C 1
ATOM 1557 O O . ILE A 1 192 ? -10.012 -4.496 -4.470 1.00 90.69 192 ILE A O 1
ATOM 1561 N N . SER A 1 193 ? -11.298 -3.175 -3.215 1.00 89.12 193 SER A N 1
ATOM 1562 C CA . SER A 1 193 ? -11.156 -3.976 -2.004 1.00 89.12 193 SER A CA 1
ATOM 1563 C C . SER A 1 193 ? -12.494 -4.260 -1.338 1.00 89.12 193 SER A C 1
ATOM 1565 O O . SER A 1 193 ? -13.428 -3.463 -1.436 1.00 89.12 193 SER A O 1
ATOM 1567 N N . TYR A 1 194 ? -12.579 -5.402 -0.657 1.00 86.75 194 TYR A N 1
ATOM 1568 C CA . TYR A 1 194 ? -13.737 -5.783 0.143 1.00 86.75 194 TYR A CA 1
ATOM 1569 C C . TYR A 1 194 ? -13.322 -6.253 1.539 1.00 86.75 194 TYR A C 1
ATOM 1571 O O . TYR A 1 194 ? -12.414 -7.070 1.683 1.00 86.75 194 TYR A O 1
ATOM 1579 N N . LEU A 1 195 ? -13.995 -5.760 2.577 1.00 83.69 195 LEU A N 1
ATOM 1580 C CA . LEU A 1 195 ? -13.779 -6.182 3.960 1.00 83.69 195 LEU A CA 1
ATOM 1581 C C . LEU A 1 195 ? -14.785 -7.276 4.354 1.00 83.69 195 LEU A C 1
ATOM 1583 O O . LEU A 1 195 ? -15.974 -7.004 4.546 1.00 83.69 195 LEU A O 1
ATOM 1587 N N . PHE A 1 196 ? -14.296 -8.509 4.508 1.00 76.31 196 PHE A N 1
ATOM 1588 C CA . PHE A 1 196 ? -15.050 -9.623 5.075 1.00 76.31 196 PHE A CA 1
ATOM 1589 C C . PHE A 1 196 ? -14.971 -9.571 6.601 1.00 76.31 196 PHE A C 1
ATOM 1591 O O . PHE A 1 196 ? -13.980 -9.976 7.210 1.00 76.31 196 PHE A O 1
ATOM 1598 N N . ASP A 1 197 ? -16.041 -9.099 7.227 1.00 64.56 197 ASP A N 1
ATOM 1599 C CA . ASP A 1 197 ? -16.247 -9.268 8.659 1.00 64.56 197 ASP A CA 1
ATOM 1600 C C . ASP A 1 197 ? -17.747 -9.419 8.944 1.00 64.56 197 ASP A C 1
ATOM 1602 O O . ASP A 1 197 ? -18.580 -8.702 8.385 1.00 64.56 197 ASP A O 1
ATOM 1606 N N . LYS A 1 198 ? -18.084 -10.367 9.822 1.00 44.81 198 LYS A N 1
ATOM 1607 C CA . LYS A 1 198 ? -19.448 -10.648 10.290 1.00 44.81 198 LYS A CA 1
ATOM 1608 C C . LYS A 1 198 ? -19.960 -9.558 11.250 1.00 44.81 198 LYS A C 1
ATOM 1610 O O . LYS A 1 198 ? -21.166 -9.479 11.464 1.00 44.81 198 LYS A O 1
ATOM 1615 N N . TYR A 1 199 ? -19.066 -8.711 11.783 1.00 42.97 199 TYR A N 1
ATOM 1616 C CA . TYR A 1 199 ? -19.385 -7.591 12.683 1.00 42.97 199 TYR A CA 1
ATOM 1617 C C . TYR A 1 199 ? -18.793 -6.235 12.264 1.00 42.97 199 TYR A C 1
ATOM 1619 O O . TYR A 1 199 ? -19.088 -5.228 12.910 1.00 42.97 199 TYR A O 1
ATOM 1627 N N . ALA A 1 200 ? -18.013 -6.159 11.180 1.00 42.75 200 ALA A N 1
ATOM 1628 C CA . ALA A 1 200 ? -17.650 -4.870 10.599 1.00 42.75 200 ALA A CA 1
ATOM 1629 C C . ALA A 1 200 ? -18.727 -4.446 9.598 1.00 42.75 200 ALA A C 1
ATOM 1631 O O . ALA A 1 200 ? -18.617 -4.655 8.392 1.00 42.75 200 ALA A O 1
ATOM 1632 N N . THR A 1 201 ? -19.716 -3.701 10.092 1.00 42.06 201 THR A N 1
ATOM 1633 C CA . THR A 1 201 ? -1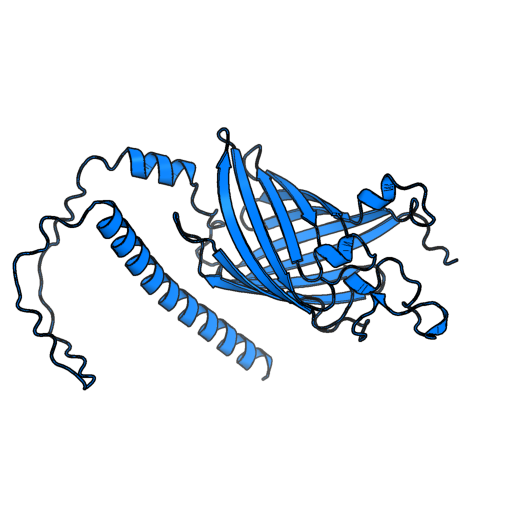9.963 -2.415 9.420 1.00 42.06 201 THR A CA 1
ATOM 1634 C C . THR A 1 201 ? -18.605 -1.754 9.462 1.00 42.06 201 THR A C 1
ATOM 1636 O O . THR A 1 201 ? -18.192 -1.511 10.595 1.00 42.06 201 THR A O 1
ATOM 1639 N N . ALA A 1 202 ? -17.883 -1.666 8.325 1.00 43.06 202 ALA A N 1
ATOM 1640 C CA . ALA A 1 202 ? -16.467 -1.284 8.255 1.00 43.06 202 ALA A CA 1
ATOM 1641 C C . ALA A 1 202 ? -16.109 -0.493 9.500 1.00 43.06 202 ALA A C 1
ATOM 1643 O O . ALA A 1 202 ? -16.614 0.627 9.616 1.00 43.06 202 ALA A O 1
ATOM 1644 N N . LYS A 1 203 ? -15.448 -1.138 10.484 1.00 45.72 203 LYS A N 1
ATOM 1645 C CA . LYS A 1 203 ? -15.119 -0.517 11.769 1.00 45.72 203 LYS A CA 1
ATOM 1646 C C . LYS A 1 203 ? -14.211 0.625 11.373 1.00 45.72 203 LYS A C 1
ATOM 1648 O O . LYS A 1 203 ? -13.007 0.454 11.191 1.00 45.72 203 LYS A O 1
ATOM 1653 N N . ARG A 1 204 ? -14.826 1.759 11.045 1.00 48.69 204 ARG A N 1
ATOM 1654 C CA . ARG A 1 204 ? -14.120 2.958 10.669 1.00 48.69 204 ARG A CA 1
ATOM 1655 C C . ARG A 1 204 ? -13.296 3.206 11.892 1.00 48.69 204 ARG A C 1
ATOM 1657 O O . ARG A 1 204 ? -13.846 3.210 12.997 1.00 48.69 204 ARG A O 1
ATOM 1664 N N . ARG A 1 205 ? -11.985 3.289 11.671 1.00 51.44 205 ARG A N 1
ATOM 1665 C CA . ARG A 1 205 ? -11.044 3.630 12.726 1.00 51.44 205 ARG A CA 1
ATOM 1666 C C . ARG A 1 205 ? -11.695 4.723 13.558 1.00 51.44 205 ARG A C 1
ATOM 1668 O O . ARG A 1 205 ? -12.265 5.637 12.945 1.00 51.44 205 ARG A O 1
ATOM 1675 N N . PRO A 1 206 ? -11.746 4.531 14.884 1.00 47.66 206 PRO A N 1
ATOM 1676 C CA . PRO A 1 206 ? -12.614 5.314 15.742 1.00 47.66 206 PRO A CA 1
ATOM 1677 C C . PRO A 1 206 ? -12.408 6.782 15.407 1.00 47.66 206 PRO A C 1
ATOM 1679 O O . PRO A 1 206 ? -11.266 7.212 15.231 1.00 47.66 206 PRO A O 1
ATOM 1682 N N . ASP A 1 207 ? -13.505 7.515 15.217 1.00 51.09 207 ASP A N 1
ATOM 1683 C CA . ASP A 1 207 ? -13.407 8.928 14.898 1.00 51.09 207 ASP A CA 1
ATOM 1684 C C . ASP A 1 207 ? -12.652 9.578 16.058 1.00 51.09 207 ASP A C 1
ATOM 1686 O O . ASP A 1 207 ? -13.153 9.671 17.178 1.00 51.09 207 ASP A O 1
ATOM 1690 N N . ILE A 1 208 ? -11.394 9.950 15.820 1.00 51.97 208 ILE A N 1
ATOM 1691 C CA . ILE A 1 208 ? -10.541 10.523 16.859 1.00 51.97 208 ILE A CA 1
ATOM 1692 C C . ILE A 1 208 ? -11.167 11.831 17.345 1.00 51.97 208 ILE A C 1
ATOM 1694 O O . ILE A 1 208 ? -10.942 12.221 18.483 1.00 51.97 208 ILE A O 1
ATOM 1698 N N . LEU A 1 209 ? -12.014 12.472 16.534 1.00 48.00 209 LEU A N 1
ATOM 1699 C CA . LEU A 1 209 ? -12.827 13.601 16.954 1.00 48.00 209 LEU A CA 1
ATOM 1700 C C . LEU A 1 209 ? -13.888 13.196 17.989 1.00 48.00 209 LEU A C 1
ATOM 1702 O O . LEU A 1 209 ? -14.089 13.930 18.950 1.00 48.00 209 LEU A O 1
ATOM 1706 N N . GLU A 1 210 ? -14.548 12.046 17.832 1.00 52.41 210 GLU A N 1
ATOM 1707 C CA . GLU A 1 210 ? -15.476 11.504 18.837 1.00 52.41 210 GLU A CA 1
ATOM 1708 C C . GLU A 1 210 ? -14.738 11.025 20.087 1.00 52.41 210 GLU A C 1
ATOM 1710 O O . GLU A 1 210 ? -15.191 11.311 21.191 1.00 52.41 210 GLU A O 1
ATOM 1715 N N . LEU A 1 211 ? -13.578 10.376 19.944 1.00 50.09 211 LEU A N 1
ATOM 1716 C CA . LEU A 1 211 ? -12.741 9.996 21.087 1.00 50.09 211 LEU A CA 1
ATOM 1717 C C . LEU A 1 211 ? -12.201 11.222 21.833 1.00 50.09 211 LEU A C 1
ATOM 1719 O O . LEU A 1 211 ? -12.214 11.241 23.058 1.00 50.09 211 LEU A O 1
ATOM 1723 N N . ALA A 1 212 ? -11.768 12.263 21.119 1.00 48.66 212 ALA A N 1
ATOM 1724 C CA . ALA A 1 212 ? -11.280 13.504 21.713 1.00 48.66 212 ALA A CA 1
ATOM 1725 C C . ALA A 1 212 ? -12.413 14.310 22.365 1.00 48.66 212 ALA A C 1
ATOM 1727 O O . ALA A 1 212 ? -12.220 14.857 23.448 1.00 48.66 212 ALA A O 1
ATOM 1728 N N . ARG A 1 213 ? -13.608 14.345 21.758 1.00 53.06 213 ARG A N 1
ATOM 1729 C CA . ARG A 1 213 ? -14.807 14.953 22.363 1.00 53.06 213 ARG A CA 1
ATOM 1730 C C . ARG A 1 213 ? -15.302 14.159 23.572 1.00 53.06 213 ARG A C 1
ATOM 1732 O O . ARG A 1 213 ? -15.698 14.766 24.557 1.00 53.06 213 ARG A O 1
ATOM 1739 N N . GLY A 1 214 ? -15.248 12.828 23.521 1.00 47.84 214 GLY A N 1
ATOM 1740 C CA . GLY A 1 214 ? -15.579 11.946 24.642 1.00 47.84 214 GLY A CA 1
ATOM 1741 C C . GLY A 1 214 ? -14.585 12.068 25.798 1.00 47.84 214 GLY A C 1
ATOM 1742 O O . GLY A 1 214 ? -15.002 12.124 26.947 1.00 47.84 214 GLY A O 1
ATOM 1743 N N . ALA A 1 215 ? -13.290 12.206 25.500 1.00 47.53 215 ALA A N 1
ATOM 1744 C CA . ALA A 1 215 ? -12.250 12.470 26.494 1.00 47.53 215 ALA A CA 1
ATOM 1745 C C . ALA A 1 215 ? -12.376 13.870 27.122 1.00 47.53 215 ALA A C 1
ATOM 1747 O O . ALA A 1 215 ? -12.130 14.020 28.313 1.00 47.53 215 ALA A O 1
ATOM 1748 N N . GLN A 1 216 ? -12.812 14.880 26.357 1.00 41.94 216 GLN A N 1
ATOM 1749 C CA . GLN A 1 216 ? -13.156 16.206 26.892 1.00 41.94 216 GLN A CA 1
ATOM 1750 C C . GLN A 1 216 ? -14.468 16.216 27.692 1.00 41.94 216 GLN A C 1
ATOM 1752 O O . GLN A 1 216 ? -14.623 17.043 28.581 1.00 41.94 216 GLN A O 1
ATOM 1757 N N . ALA A 1 217 ? -15.410 15.314 27.400 1.00 39.16 217 ALA A N 1
ATOM 1758 C CA . ALA A 1 217 ? -16.667 15.181 28.139 1.00 39.16 217 ALA A CA 1
ATOM 1759 C C . ALA A 1 217 ? -16.544 14.318 29.412 1.00 39.16 217 ALA A C 1
ATOM 1761 O O . ALA A 1 217 ? -17.423 14.365 30.268 1.00 39.16 217 ALA A O 1
ATOM 1762 N N . ALA A 1 218 ? -15.464 13.546 29.560 1.00 39.97 218 ALA A N 1
ATOM 1763 C CA . ALA A 1 218 ? -15.197 12.677 30.707 1.00 39.97 218 ALA A CA 1
ATOM 1764 C C . ALA A 1 218 ? -14.497 13.399 31.883 1.00 39.97 218 ALA A C 1
ATOM 1766 O O . ALA A 1 218 ? -13.689 12.797 32.588 1.00 39.97 218 ALA A O 1
ATOM 1767 N N . GLU A 1 219 ? -14.811 14.679 32.118 1.00 41.59 219 GLU A N 1
ATOM 1768 C CA . GLU A 1 219 ? -14.431 15.384 33.358 1.00 41.59 219 GLU A CA 1
ATOM 1769 C C . GLU A 1 219 ? -15.274 14.956 34.575 1.00 41.59 219 GLU A C 1
ATOM 1771 O O . GLU A 1 219 ? -14.936 15.300 35.708 1.00 41.59 219 GLU A O 1
ATOM 1776 N N . GLU A 1 220 ? -16.320 14.144 34.387 1.00 31.58 220 GLU A N 1
ATOM 1777 C CA . GLU A 1 220 ? -17.024 13.500 35.496 1.00 31.58 220 GLU A CA 1
ATOM 1778 C C . GLU A 1 220 ? -16.605 12.029 35.641 1.00 31.58 220 GLU A C 1
ATOM 1780 O O . GLU A 1 220 ? -16.594 11.279 34.658 1.00 31.58 220 GLU A O 1
ATOM 1785 N N . PRO A 1 221 ? -16.251 11.576 36.860 1.00 31.61 221 PRO A N 1
ATOM 1786 C CA . PRO A 1 221 ? -15.819 10.208 37.078 1.00 31.61 221 PRO A CA 1
ATOM 1787 C C . PRO A 1 221 ? -16.970 9.255 36.757 1.00 31.61 221 PRO A C 1
ATOM 1789 O O . PRO A 1 221 ? -17.997 9.247 37.436 1.00 31.61 221 PRO A O 1
ATOM 1792 N N . ILE A 1 222 ? -16.772 8.398 35.754 1.00 32.31 222 ILE A N 1
ATOM 1793 C CA . ILE A 1 222 ? -17.632 7.238 35.525 1.00 32.31 222 ILE A CA 1
ATOM 1794 C C . ILE A 1 222 ? -17.480 6.324 36.747 1.00 32.31 222 ILE A C 1
ATOM 1796 O O . ILE A 1 222 ? -16.543 5.529 36.851 1.00 32.31 222 ILE A O 1
ATOM 1800 N N . VAL A 1 223 ? -18.401 6.456 37.702 1.00 29.30 223 VAL A N 1
ATOM 1801 C CA . VAL A 1 223 ? -18.591 5.490 38.782 1.00 29.30 223 VAL A CA 1
ATOM 1802 C C . VAL A 1 223 ? -19.172 4.234 38.147 1.00 29.30 223 VAL A C 1
ATOM 1804 O O . VAL A 1 223 ? -20.383 4.097 37.983 1.00 29.30 223 VAL A O 1
ATOM 1807 N N . VAL A 1 224 ? -18.298 3.301 37.776 1.00 28.28 224 VAL A N 1
ATOM 1808 C CA . VAL A 1 224 ? -18.706 1.923 37.505 1.00 28.28 224 VAL A CA 1
ATOM 1809 C C . VAL A 1 224 ? -19.066 1.307 38.853 1.00 28.28 224 VAL A C 1
ATOM 1811 O O . VAL A 1 224 ? -18.205 0.835 39.592 1.00 28.28 224 VAL A O 1
ATOM 1814 N N . THR A 1 225 ? -20.348 1.357 39.204 1.00 27.00 225 THR A N 1
ATOM 1815 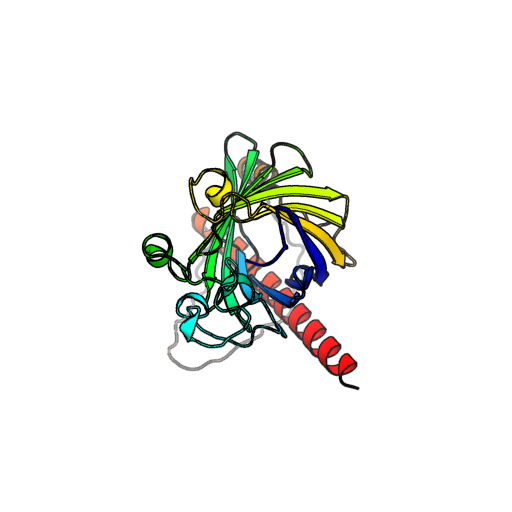C CA . THR A 1 225 ? -20.905 0.542 40.283 1.00 27.00 225 THR A CA 1
ATOM 1816 C C . THR A 1 225 ? -20.881 -0.906 39.804 1.00 27.00 225 THR A C 1
ATOM 1818 O O . THR A 1 225 ? -21.714 -1.329 39.006 1.00 27.00 225 THR A O 1
ATOM 1821 N N . GLN A 1 226 ? -19.871 -1.660 40.239 1.00 28.45 226 GLN A N 1
ATOM 1822 C CA . GLN A 1 226 ? -19.871 -3.111 40.105 1.00 28.45 226 GLN A CA 1
ATOM 1823 C C . GLN A 1 226 ? -20.859 -3.684 41.123 1.00 28.45 226 GLN A C 1
ATOM 1825 O O . GLN A 1 226 ? -20.678 -3.510 42.326 1.00 28.45 226 GLN A O 1
ATOM 1830 N N . GLY A 1 227 ? -21.902 -4.352 40.632 1.00 24.53 227 GLY A N 1
ATOM 1831 C CA . GLY A 1 227 ? -22.625 -5.338 41.425 1.00 24.53 227 GLY A CA 1
ATOM 1832 C C . GLY A 1 227 ? -21.693 -6.514 41.714 1.00 24.53 227 GLY A C 1
ATOM 1833 O O . GLY A 1 227 ? -21.047 -7.032 40.804 1.00 24.53 227 GLY A O 1
ATOM 1834 N N . GLU A 1 228 ? -21.589 -6.862 42.991 1.00 29.33 228 GLU A N 1
ATOM 1835 C CA . GLU A 1 228 ? -20.826 -7.989 43.521 1.00 29.33 228 GLU A CA 1
ATOM 1836 C C . GLU A 1 228 ? -21.356 -9.328 42.985 1.00 29.33 228 GLU A C 1
ATOM 1838 O O . GLU A 1 228 ? -22.563 -9.539 42.951 1.00 29.33 228 GLU A O 1
ATOM 1843 N N . GLU A 1 229 ? -20.452 -10.245 42.626 1.00 26.77 229 GLU A N 1
ATOM 1844 C CA . GLU A 1 229 ? -20.338 -11.548 43.301 1.00 26.77 229 GLU A CA 1
ATOM 1845 C C . GLU A 1 229 ? -18.952 -12.194 43.036 1.00 26.77 229 GLU A C 1
ATOM 1847 O O . GLU A 1 229 ? -18.315 -11.898 42.019 1.00 26.77 229 GLU A O 1
ATOM 1852 N N . PRO A 1 230 ? -18.428 -13.018 43.970 1.00 34.22 230 PRO A N 1
ATOM 1853 C CA . PRO A 1 230 ? -17.002 -13.316 44.094 1.00 34.22 230 PRO A CA 1
ATOM 1854 C C . PRO A 1 230 ? -16.622 -14.653 43.449 1.00 34.22 230 PRO A C 1
ATOM 1856 O O . PRO A 1 230 ? -17.259 -15.668 43.713 1.00 34.22 230 PRO A O 1
ATOM 1859 N N . ILE A 1 231 ? -15.525 -14.709 42.684 1.00 24.02 231 ILE A N 1
ATOM 1860 C CA . ILE A 1 231 ? -14.917 -15.993 42.299 1.00 24.02 231 ILE A CA 1
ATOM 1861 C C . ILE A 1 231 ? -13.384 -15.908 42.332 1.00 24.02 231 ILE A C 1
ATOM 1863 O O . ILE A 1 231 ? -12.765 -15.305 41.463 1.00 24.02 231 ILE A O 1
ATOM 1867 N N . GLY A 1 232 ? -12.814 -16.573 43.344 1.00 23.38 232 GLY A N 1
ATOM 1868 C CA . GLY A 1 232 ? -11.681 -17.499 43.219 1.00 23.38 232 GLY A CA 1
ATOM 1869 C C . GLY A 1 232 ? -10.290 -16.939 42.919 1.00 23.38 232 GLY A C 1
ATOM 1870 O O . GLY A 1 232 ? 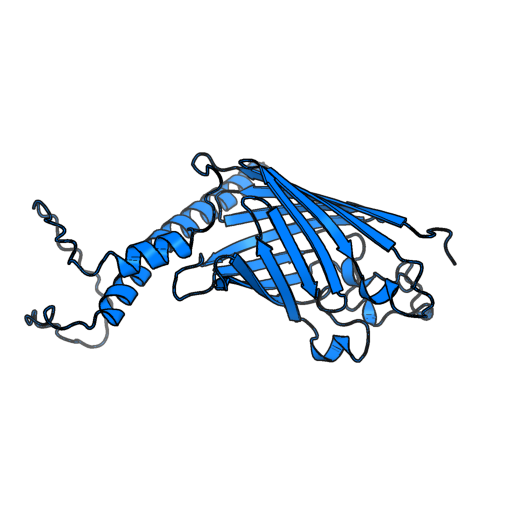-9.958 -16.646 41.776 1.00 23.38 232 GLY A O 1
ATOM 1871 N N . GLU A 1 233 ? -9.438 -16.938 43.945 1.00 24.12 233 GLU A N 1
ATOM 1872 C CA . GLU A 1 233 ? -7.974 -16.868 43.852 1.00 24.12 233 GLU A CA 1
ATOM 1873 C C . GLU A 1 233 ? -7.412 -17.787 42.750 1.00 24.12 233 GLU A C 1
ATOM 1875 O O . GLU A 1 233 ? -7.571 -19.007 42.798 1.00 24.12 233 GLU A O 1
ATOM 1880 N N . VAL A 1 234 ? -6.681 -17.208 41.792 1.00 22.81 234 VAL A N 1
ATOM 1881 C CA . VAL A 1 234 ? -5.748 -17.946 40.930 1.00 22.81 234 VAL A CA 1
ATOM 1882 C C . VAL A 1 234 ? -4.353 -17.389 41.178 1.00 22.81 234 VAL A C 1
ATOM 1884 O O . VAL A 1 234 ? -4.011 -16.291 40.739 1.00 22.81 234 VAL A O 1
ATOM 1887 N N . SER A 1 235 ? -3.548 -18.149 41.916 1.00 22.23 235 SER A N 1
ATOM 1888 C CA . SER A 1 235 ? -2.138 -17.872 42.168 1.00 22.23 235 SER A CA 1
ATOM 1889 C C . SER A 1 235 ? -1.284 -18.371 40.997 1.00 22.23 235 SER A C 1
ATOM 1891 O O . SER A 1 235 ? -1.299 -19.549 40.644 1.00 22.23 235 SER A O 1
ATOM 1893 N N . VAL A 1 236 ? -0.509 -17.469 40.387 1.00 23.61 236 VAL A N 1
ATOM 1894 C CA . VAL A 1 236 ? 0.556 -17.821 39.435 1.00 23.61 236 VAL A CA 1
ATOM 1895 C C . VAL A 1 236 ? 1.894 -17.630 40.140 1.00 23.61 236 VAL A C 1
ATOM 1897 O O . VAL A 1 236 ? 2.325 -16.512 40.406 1.00 23.61 236 VAL A O 1
ATOM 1900 N N . SER A 1 237 ? 2.526 -18.756 40.463 1.00 22.94 237 SER A N 1
ATOM 1901 C CA . SER A 1 237 ? 3.878 -18.853 41.007 1.00 22.94 237 SER A CA 1
ATOM 1902 C C . SER A 1 237 ? 4.896 -18.883 39.864 1.00 22.94 237 SER A C 1
ATOM 1904 O O . SER A 1 237 ? 4.899 -19.804 39.047 1.00 22.94 237 SER A O 1
ATOM 1906 N N . THR A 1 238 ? 5.789 -17.896 39.829 1.00 25.42 238 THR A N 1
ATOM 1907 C CA . THR A 1 238 ? 7.077 -17.977 39.125 1.00 25.42 238 THR A CA 1
ATOM 1908 C C . THR A 1 238 ? 8.160 -17.479 40.070 1.00 25.42 238 THR A C 1
ATOM 1910 O O . THR A 1 238 ? 8.115 -16.341 40.528 1.00 25.42 238 THR A O 1
ATOM 1913 N N . GLY A 1 239 ? 9.091 -18.371 40.410 1.00 22.20 239 GLY A N 1
ATOM 1914 C CA . GLY A 1 239 ? 10.094 -18.161 41.447 1.00 22.20 239 GLY A CA 1
ATOM 1915 C C . GLY A 1 239 ? 11.145 -17.105 41.107 1.00 22.20 239 GLY A C 1
ATOM 1916 O O . GLY A 1 239 ? 11.663 -17.058 39.993 1.00 22.20 239 GLY A O 1
ATOM 1917 N N . GLY A 1 240 ? 11.506 -16.324 42.129 1.00 24.27 240 GLY A N 1
ATOM 1918 C CA . GLY A 1 240 ? 12.720 -15.512 42.167 1.00 24.27 240 GLY A CA 1
ATOM 1919 C C . GLY A 1 240 ? 12.494 -14.071 42.625 1.00 24.27 240 GLY A C 1
ATOM 1920 O O . GLY A 1 240 ? 12.326 -13.195 41.787 1.00 24.27 240 GLY A O 1
ATOM 1921 N N . ARG A 1 241 ? 12.634 -13.852 43.944 1.00 24.11 241 ARG A N 1
ATOM 1922 C CA . ARG A 1 241 ? 12.542 -12.598 44.728 1.00 24.11 241 ARG A CA 1
ATOM 1923 C C . ARG A 1 241 ? 11.126 -12.147 45.100 1.00 24.11 241 ARG A C 1
ATOM 1925 O O . ARG A 1 241 ? 10.406 -11.559 44.302 1.00 24.11 241 ARG A O 1
ATOM 1932 N N . ASP A 1 242 ? 10.811 -12.361 46.375 1.00 25.02 242 ASP A N 1
ATOM 1933 C CA . ASP A 1 242 ? 9.656 -11.807 47.070 1.00 25.02 242 ASP A CA 1
ATOM 1934 C C . ASP A 1 242 ? 9.706 -10.274 47.046 1.00 25.02 242 ASP A C 1
ATOM 1936 O O . ASP A 1 242 ? 10.488 -9.644 47.760 1.00 25.02 242 ASP A O 1
ATOM 1940 N N . ILE A 1 243 ? 8.853 -9.665 46.227 1.00 26.58 243 ILE A N 1
ATOM 1941 C CA . ILE A 1 243 ? 8.330 -8.333 46.514 1.00 26.58 243 ILE A CA 1
ATOM 1942 C C . ILE A 1 243 ? 6.987 -8.588 47.184 1.00 26.58 243 ILE A C 1
ATOM 1944 O O . ILE A 1 243 ? 5.998 -8.885 46.515 1.00 26.58 243 ILE A O 1
ATOM 1948 N N . GLY A 1 244 ? 6.974 -8.531 48.515 1.00 23.19 244 GLY A N 1
ATOM 1949 C CA . GLY A 1 244 ? 5.734 -8.511 49.275 1.00 23.19 244 GLY A CA 1
ATOM 1950 C C . GLY A 1 244 ? 4.920 -7.296 48.845 1.00 23.19 244 GLY A C 1
ATOM 1951 O O . GLY A 1 244 ? 5.277 -6.164 49.161 1.00 23.19 244 GLY A O 1
ATOM 1952 N N . VAL A 1 245 ? 3.843 -7.521 48.095 1.00 30.28 245 VAL A N 1
ATOM 1953 C CA . VAL A 1 245 ? 2.798 -6.516 47.922 1.00 30.28 245 VAL A CA 1
ATOM 1954 C C . VAL A 1 245 ? 1.923 -6.630 49.158 1.00 30.28 245 VAL A C 1
ATOM 1956 O O . VAL A 1 245 ? 0.941 -7.369 49.180 1.00 30.28 245 VAL A O 1
ATOM 1959 N N . GLU A 1 246 ? 2.321 -5.933 50.223 1.00 29.09 246 GLU A N 1
ATOM 1960 C CA . GLU A 1 246 ? 1.367 -5.585 51.267 1.00 29.09 246 GLU A CA 1
ATOM 1961 C C . GLU A 1 246 ? 0.209 -4.850 50.590 1.00 29.09 246 GLU A C 1
ATOM 1963 O O . GLU A 1 246 ? 0.408 -3.910 49.814 1.00 29.09 246 GLU A O 1
ATOM 1968 N N . SER A 1 247 ? -1.008 -5.314 50.861 1.00 36.81 247 SER A N 1
ATOM 1969 C CA . SER A 1 247 ? -2.265 -4.678 50.488 1.00 36.81 247 SER A CA 1
ATOM 1970 C C . SER A 1 247 ? -2.402 -3.344 51.230 1.00 36.81 247 SER A C 1
ATOM 1972 O O . SER A 1 247 ? -3.185 -3.202 52.167 1.00 36.81 247 SER A O 1
ATOM 1974 N N . GLY A 1 248 ? -1.581 -2.375 50.838 1.00 31.05 248 GLY A N 1
ATOM 1975 C CA . GLY A 1 248 ? -1.623 -0.997 51.281 1.00 31.05 248 GLY A CA 1
ATOM 1976 C C . GLY A 1 248 ? -2.571 -0.213 50.389 1.00 31.05 248 GLY A C 1
ATOM 1977 O O . GLY A 1 248 ? -2.504 -0.273 49.163 1.00 31.05 248 GLY A O 1
ATOM 1978 N N . THR A 1 249 ? -3.467 0.526 51.022 1.00 37.09 249 THR A N 1
ATOM 1979 C CA . THR A 1 249 ? -4.473 1.452 50.490 1.00 37.09 249 THR A CA 1
ATOM 1980 C C . THR A 1 249 ? -3.884 2.587 49.626 1.00 37.09 249 THR A C 1
ATOM 1982 O O . THR A 1 249 ? -4.010 3.760 49.964 1.00 37.09 249 THR A O 1
ATOM 1985 N N . GLY A 1 250 ? -3.232 2.255 48.508 1.00 34.44 250 GLY A N 1
ATOM 1986 C CA . GLY A 1 250 ? -2.511 3.183 47.624 1.00 34.44 250 GLY A CA 1
ATOM 1987 C C . GLY A 1 250 ? -3.197 3.480 46.286 1.00 34.44 250 GLY A C 1
ATOM 1988 O O . GLY A 1 250 ? -2.634 4.172 45.449 1.00 34.44 250 GLY A O 1
ATOM 1989 N N . TYR A 1 251 ? -4.424 2.999 46.062 1.00 39.22 251 TYR A N 1
ATOM 1990 C CA . TYR A 1 251 ? -5.177 3.268 44.825 1.00 39.22 251 TYR A CA 1
ATOM 1991 C C . TYR A 1 251 ? -5.733 4.703 44.724 1.00 39.22 251 TYR A C 1
ATOM 1993 O O . TYR A 1 251 ? -6.385 5.041 43.735 1.00 39.22 251 TYR A O 1
ATOM 2001 N N . LYS A 1 252 ? -5.508 5.559 45.732 1.00 44.09 252 LYS A N 1
ATOM 2002 C CA . LYS A 1 252 ? -6.161 6.873 45.829 1.00 44.09 252 LYS A CA 1
ATOM 2003 C C . LYS A 1 252 ? -5.479 8.028 45.092 1.00 44.09 252 LYS A C 1
ATOM 2005 O O . LYS A 1 252 ? -6.136 9.044 44.919 1.00 44.09 252 LYS A O 1
ATOM 2010 N N . GLU A 1 253 ? -4.260 7.881 44.574 1.00 50.47 253 GLU A N 1
ATOM 2011 C CA . GLU A 1 253 ? -3.563 9.001 43.908 1.00 50.47 253 GLU A CA 1
ATOM 2012 C C . GLU A 1 253 ? -2.780 8.583 42.652 1.00 50.47 253 GLU A C 1
ATOM 2014 O O . GLU A 1 253 ? -1.699 9.088 42.370 1.00 50.47 253 GLU A O 1
ATOM 2019 N N . LEU A 1 254 ? -3.313 7.655 41.849 1.00 54.25 254 LEU A N 1
ATOM 2020 C CA . LEU A 1 254 ? -2.780 7.472 40.494 1.00 54.25 254 LEU A CA 1
ATOM 2021 C C . LEU A 1 254 ? -3.176 8.681 39.639 1.00 54.25 254 LEU A C 1
ATOM 2023 O O . LEU A 1 254 ? -4.368 9.001 39.550 1.00 54.25 254 LEU A O 1
ATOM 2027 N N . SER A 1 255 ? -2.188 9.335 39.017 1.00 62.78 255 SER A N 1
ATOM 2028 C CA . SER A 1 255 ? -2.433 10.457 38.108 1.00 62.78 255 SER A CA 1
ATOM 2029 C C . SER A 1 255 ? -3.374 10.024 36.970 1.00 62.78 255 SER A C 1
ATOM 2031 O O . SER A 1 255 ? -3.369 8.846 36.585 1.00 62.78 255 SER A O 1
ATOM 2033 N N . PRO A 1 256 ? -4.193 10.939 36.418 1.00 66.75 256 PRO A N 1
ATOM 2034 C CA . PRO A 1 256 ? -5.099 10.630 35.307 1.00 66.75 256 PRO A CA 1
ATOM 2035 C C . PRO A 1 256 ? -4.387 9.924 34.144 1.00 66.75 256 PRO A C 1
ATOM 2037 O O . PRO A 1 256 ? -4.883 8.942 33.604 1.00 66.75 256 PRO A O 1
ATOM 2040 N N . GLU A 1 257 ? -3.150 10.330 33.857 1.00 61.53 257 GLU A N 1
ATOM 2041 C CA . GLU A 1 257 ? -2.312 9.743 32.811 1.00 61.53 257 GLU A CA 1
ATOM 2042 C C . GLU A 1 257 ? -1.990 8.262 33.042 1.00 61.53 257 GLU A C 1
ATOM 2044 O O . GLU A 1 257 ? -1.934 7.496 32.081 1.00 61.53 257 GLU A O 1
ATOM 2049 N N . VAL A 1 258 ? -1.778 7.849 34.296 1.00 64.81 258 VAL A N 1
ATOM 2050 C CA . VAL A 1 258 ? -1.487 6.451 34.649 1.00 64.81 258 VAL A CA 1
ATOM 2051 C C . VAL A 1 258 ? -2.757 5.607 34.590 1.00 64.81 258 VAL A C 1
ATOM 2053 O O . VAL A 1 258 ? -2.704 4.457 34.156 1.00 64.81 258 VAL A O 1
ATOM 2056 N N . LYS A 1 259 ? -3.911 6.171 34.962 1.00 68.88 259 LYS A N 1
ATOM 2057 C CA . LYS A 1 259 ? -5.210 5.496 34.815 1.00 68.88 259 LYS A CA 1
ATOM 2058 C C . LYS A 1 259 ? -5.553 5.263 33.343 1.00 68.88 259 LYS A C 1
ATOM 2060 O O . LYS A 1 259 ? -5.934 4.148 32.992 1.00 68.88 259 LYS A O 1
ATOM 2065 N N . ASP A 1 260 ? -5.318 6.258 32.491 1.00 68.88 260 ASP A N 1
ATOM 2066 C CA . ASP A 1 260 ? -5.479 6.135 31.040 1.00 68.88 260 ASP A CA 1
ATOM 2067 C C . ASP A 1 260 ? -4.554 5.067 30.453 1.00 68.88 260 ASP A C 1
ATOM 2069 O O . ASP A 1 260 ? -5.004 4.210 29.696 1.00 68.88 260 ASP A O 1
ATOM 2073 N N . LEU A 1 261 ? -3.273 5.056 30.843 1.00 67.44 261 LEU A N 1
ATOM 2074 C CA . LEU A 1 261 ? -2.323 4.029 30.396 1.00 67.44 261 LEU A CA 1
ATOM 2075 C C . LEU A 1 261 ? -2.746 2.625 30.830 1.00 67.44 261 LEU A C 1
ATOM 2077 O O . LEU A 1 261 ? -2.609 1.681 30.057 1.00 67.44 261 LEU A O 1
ATOM 2081 N N . LEU A 1 262 ? -3.269 2.464 32.047 1.00 70.19 262 LEU A N 1
ATOM 2082 C CA . LEU A 1 262 ? -3.783 1.178 32.521 1.00 70.19 262 LEU A CA 1
ATOM 2083 C C . LEU A 1 262 ? -5.036 0.742 31.747 1.00 70.19 262 LEU A C 1
ATOM 2085 O O . LEU A 1 262 ? -5.180 -0.447 31.450 1.00 70.19 262 LEU A O 1
ATOM 2089 N N . GLY A 1 263 ? -5.905 1.688 31.379 1.00 72.25 263 GLY A N 1
ATOM 2090 C CA . GLY A 1 263 ? -7.042 1.454 30.488 1.00 72.25 263 GLY A CA 1
ATOM 2091 C C . GLY A 1 263 ? -6.599 1.003 29.095 1.00 72.25 263 GLY A C 1
ATOM 2092 O O . GLY A 1 263 ? -7.055 -0.033 28.610 1.00 72.25 263 GLY A O 1
ATOM 2093 N N . GLU A 1 264 ? -5.640 1.709 28.492 1.00 65.38 264 GLU A N 1
ATOM 2094 C CA . GLU A 1 264 ? -5.046 1.331 27.205 1.00 65.38 264 GLU A CA 1
ATOM 2095 C C . GLU A 1 264 ? -4.352 -0.037 27.271 1.00 65.38 264 GLU A C 1
ATOM 2097 O O . GLU A 1 264 ? -4.509 -0.849 26.363 1.00 65.38 264 GLU A O 1
ATOM 2102 N N . LEU A 1 265 ? -3.632 -0.343 28.355 1.00 68.81 265 LEU A N 1
ATOM 2103 C CA . LEU A 1 265 ? -2.996 -1.649 28.551 1.00 68.81 265 LEU A CA 1
ATOM 2104 C C . LEU A 1 265 ? -4.019 -2.781 28.675 1.00 68.81 265 LEU A C 1
ATOM 2106 O O . LEU A 1 265 ? -3.761 -3.885 28.191 1.00 68.81 265 LEU A O 1
ATOM 2110 N N . ARG A 1 266 ? -5.171 -2.537 29.311 1.00 71.62 266 ARG A N 1
ATOM 2111 C CA . ARG A 1 266 ? -6.264 -3.517 29.370 1.00 71.62 266 ARG A CA 1
ATOM 2112 C C . ARG A 1 266 ? -6.865 -3.737 27.981 1.00 71.62 266 ARG A C 1
ATOM 2114 O O . ARG A 1 266 ? -6.957 -4.889 27.563 1.00 71.62 266 ARG A O 1
ATOM 2121 N N . ALA A 1 267 ? -7.153 -2.665 27.242 1.00 67.81 267 ALA A N 1
ATOM 2122 C CA . ALA A 1 267 ? -7.628 -2.756 25.861 1.00 67.81 267 ALA A CA 1
ATOM 2123 C C . ALA A 1 267 ? -6.628 -3.511 24.967 1.00 67.81 267 ALA A C 1
ATOM 2125 O O . ALA A 1 267 ? -7.015 -4.410 24.229 1.00 67.81 267 ALA A O 1
ATOM 2126 N N . LEU A 1 268 ? -5.324 -3.247 25.101 1.00 67.56 268 LEU A N 1
ATOM 2127 C CA . LEU A 1 268 ? -4.282 -3.984 24.382 1.00 67.56 268 LEU A CA 1
ATOM 2128 C C . LEU A 1 268 ? -4.238 -5.479 24.726 1.00 67.56 268 LEU A C 1
ATOM 2130 O O . LEU A 1 268 ? -3.900 -6.287 23.862 1.00 67.56 268 LEU A O 1
ATOM 2134 N N . ARG A 1 269 ? -4.534 -5.869 25.972 1.00 70.38 269 ARG A N 1
ATOM 2135 C CA . ARG A 1 269 ? -4.595 -7.288 26.363 1.00 70.38 269 ARG A CA 1
ATOM 2136 C C . ARG A 1 269 ? -5.780 -7.990 25.706 1.00 70.38 269 ARG A C 1
ATOM 2138 O O . ARG A 1 269 ? -5.589 -9.062 25.141 1.00 70.38 269 ARG A O 1
ATOM 2145 N N . GLU A 1 270 ? -6.953 -7.364 25.710 1.00 72.00 270 GLU A N 1
ATOM 2146 C CA . GLU A 1 270 ? -8.134 -7.874 24.998 1.00 72.00 270 GLU A CA 1
ATOM 2147 C C . GLU A 1 270 ? -7.882 -7.943 23.482 1.00 72.00 270 GLU A C 1
ATOM 2149 O O . GLU A 1 270 ? -8.222 -8.927 22.823 1.00 72.00 270 GLU A O 1
ATOM 2154 N N . GLU A 1 271 ? -7.213 -6.935 22.918 1.00 67.81 271 GLU A N 1
ATOM 2155 C CA . GLU A 1 271 ? -6.816 -6.933 21.510 1.00 67.81 271 GLU A CA 1
ATOM 2156 C C . GLU A 1 271 ? -5.792 -8.024 21.188 1.00 67.81 271 GLU A C 1
ATOM 2158 O O . GLU A 1 271 ? -5.874 -8.657 20.132 1.00 67.81 271 GLU A O 1
ATOM 2163 N N . ARG A 1 272 ? -4.865 -8.319 22.105 1.00 70.50 272 ARG A N 1
ATOM 2164 C CA . ARG A 1 272 ? -3.933 -9.444 21.963 1.00 70.50 272 ARG A CA 1
ATOM 2165 C C . ARG A 1 272 ? -4.677 -10.777 21.896 1.00 70.50 272 ARG A C 1
ATOM 2167 O O . ARG A 1 272 ? -4.317 -11.608 21.065 1.00 70.50 272 ARG A O 1
ATOM 2174 N N . GLU A 1 273 ? -5.700 -10.985 22.720 1.00 73.31 273 GLU A N 1
ATOM 2175 C CA . GLU A 1 273 ? -6.522 -12.203 22.674 1.00 73.31 273 GLU A CA 1
ATOM 2176 C C . GLU A 1 273 ? -7.278 -12.322 21.344 1.00 73.31 273 GLU A C 1
ATOM 2178 O O . GLU A 1 273 ? -7.247 -13.376 20.703 1.00 73.31 273 GLU A O 1
ATOM 2183 N N . LYS A 1 274 ? -7.874 -11.224 20.854 1.00 72.88 274 LYS A N 1
ATOM 2184 C CA . LYS A 1 274 ? -8.505 -11.190 19.521 1.00 72.88 274 LYS A CA 1
ATOM 2185 C C . LYS A 1 274 ? -7.502 -11.476 18.406 1.00 72.88 274 LYS A C 1
ATOM 2187 O O . LYS A 1 274 ? -7.818 -12.219 17.480 1.00 72.88 274 LYS A O 1
ATOM 2192 N N . ALA A 1 275 ? -6.299 -10.907 18.484 1.00 67.50 275 ALA A N 1
ATOM 2193 C CA . ALA A 1 275 ? -5.236 -11.147 17.513 1.00 67.50 275 ALA A CA 1
ATOM 2194 C C . ALA A 1 275 ? -4.799 -12.617 17.514 1.00 67.50 275 ALA A C 1
ATOM 2196 O O . ALA A 1 275 ? -4.665 -13.214 16.449 1.00 67.50 275 ALA A O 1
ATOM 2197 N N . GLN A 1 276 ? -4.637 -13.229 18.690 1.00 73.56 276 GLN A N 1
ATOM 2198 C CA . GLN A 1 276 ? -4.333 -14.657 18.804 1.00 73.56 276 GLN A CA 1
ATOM 2199 C C . GLN A 1 276 ? -5.434 -15.517 18.184 1.00 73.56 276 GLN A C 1
ATOM 2201 O O . GLN A 1 276 ? -5.125 -16.440 17.433 1.00 73.56 276 GLN A O 1
ATOM 2206 N N . LYS A 1 277 ? -6.704 -15.183 18.431 1.00 78.44 277 LYS A N 1
ATOM 2207 C CA . LYS A 1 277 ? -7.841 -15.882 17.830 1.00 78.44 277 LYS A CA 1
ATOM 2208 C C . LYS A 1 277 ? -7.853 -15.761 16.303 1.00 78.44 277 LYS A C 1
ATOM 2210 O O . LYS A 1 277 ? -7.929 -16.777 15.625 1.00 78.44 277 LYS A O 1
ATOM 2215 N N . ALA A 1 278 ? -7.701 -14.553 15.762 1.00 70.50 278 ALA A N 1
ATOM 2216 C CA . ALA A 1 278 ? -7.671 -14.334 14.315 1.00 70.50 278 ALA A CA 1
ATOM 2217 C C . ALA A 1 278 ? -6.495 -15.062 13.637 1.00 70.50 278 ALA A C 1
ATOM 2219 O O . ALA A 1 278 ? -6.649 -15.617 12.554 1.00 70.50 278 ALA A O 1
ATOM 2220 N N . LEU A 1 279 ? -5.322 -15.104 14.280 1.00 75.31 279 LEU A N 1
ATOM 2221 C CA . LEU A 1 279 ? -4.171 -15.858 13.775 1.00 75.31 279 LEU A CA 1
ATOM 2222 C C . LEU A 1 279 ? -4.402 -17.375 13.805 1.00 75.31 279 LEU A C 1
ATOM 2224 O O . LEU A 1 279 ? -3.916 -18.075 12.916 1.00 75.31 279 LEU A O 1
ATOM 2228 N N . LEU A 1 280 ? -5.124 -17.887 14.806 1.00 79.75 280 LEU A N 1
ATOM 2229 C CA . LEU A 1 280 ? -5.524 -19.294 14.862 1.00 79.75 280 LEU A CA 1
ATOM 2230 C C . LEU A 1 280 ? -6.527 -19.629 13.755 1.00 79.75 280 LEU A C 1
ATOM 2232 O O . LEU A 1 280 ? -6.282 -20.579 13.020 1.00 79.75 280 LEU A O 1
ATOM 2236 N N . GLU A 1 281 ? -7.567 -18.813 13.571 1.00 79.25 281 GLU A N 1
ATOM 2237 C CA . GLU A 1 281 ? -8.546 -18.980 12.484 1.00 79.25 281 GLU A CA 1
ATOM 2238 C C . GLU A 1 281 ? -7.864 -18.931 11.105 1.00 79.25 281 GLU A C 1
ATOM 2240 O O . GLU A 1 281 ? -8.126 -19.769 10.245 1.00 79.25 281 GLU A O 1
ATOM 2245 N N . LEU A 1 282 ? -6.911 -18.012 10.910 1.00 74.25 282 LEU A N 1
ATOM 2246 C CA 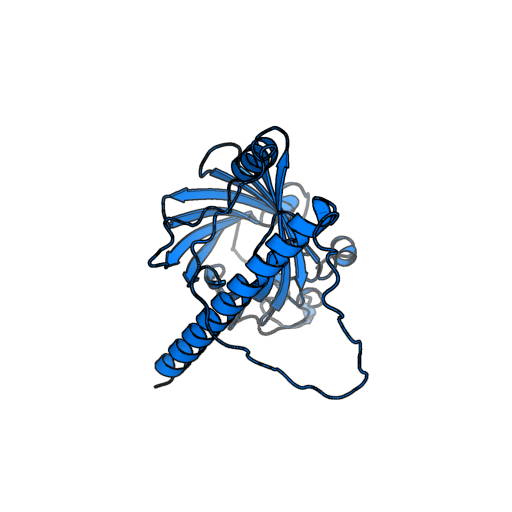. LEU A 1 282 ? -6.114 -17.936 9.683 1.00 74.25 282 LEU A CA 1
ATOM 2247 C C . LEU A 1 282 ? -5.270 -19.203 9.482 1.00 74.25 282 LEU A C 1
ATOM 2249 O O . LEU A 1 282 ? -5.177 -19.719 8.369 1.00 74.25 282 LEU A O 1
ATOM 2253 N N . ARG A 1 283 ? -4.660 -19.730 10.550 1.00 79.44 283 ARG A N 1
ATOM 2254 C CA . ARG A 1 283 ? -3.866 -20.965 10.497 1.00 79.44 283 ARG A CA 1
ATOM 2255 C C . ARG A 1 283 ? -4.721 -22.189 10.173 1.00 79.44 283 ARG A C 1
ATOM 2257 O O . ARG A 1 283 ? -4.245 -23.055 9.441 1.00 79.44 283 ARG A O 1
ATOM 2264 N N . GLU A 1 284 ? -5.921 -22.278 10.736 1.00 82.38 284 GLU A N 1
ATOM 2265 C CA . GLU A 1 284 ? -6.887 -23.345 10.454 1.00 82.38 284 GLU A CA 1
ATOM 2266 C C . GLU A 1 284 ? -7.350 -23.275 9.002 1.00 82.38 284 GLU A C 1
ATOM 2268 O O . GLU A 1 284 ? -7.173 -24.241 8.268 1.00 82.38 284 GLU A O 1
ATOM 2273 N N . TRP A 1 285 ? -7.770 -22.099 8.534 1.00 74.75 285 TRP A N 1
ATOM 2274 C CA . TRP A 1 285 ? -8.165 -21.900 7.140 1.00 74.75 285 TRP A CA 1
ATOM 2275 C C . TRP A 1 285 ? -7.049 -22.260 6.142 1.00 74.75 285 TRP A C 1
ATOM 2277 O O . TRP A 1 285 ? -7.294 -22.913 5.130 1.00 74.75 285 TRP A O 1
ATOM 2287 N N . LEU A 1 286 ? -5.794 -21.902 6.442 1.00 74.81 286 LEU A N 1
ATOM 2288 C CA . LEU A 1 286 ? -4.640 -22.305 5.626 1.00 74.81 286 LEU A CA 1
ATOM 2289 C C . LEU A 1 286 ? -4.367 -23.816 5.647 1.00 74.81 286 LEU A C 1
ATOM 2291 O O . LEU A 1 286 ? -3.711 -24.317 4.731 1.00 74.81 286 LEU A O 1
ATOM 2295 N N . ARG A 1 287 ? -4.777 -24.530 6.701 1.00 76.12 287 ARG A N 1
ATOM 2296 C CA . ARG A 1 287 ? -4.666 -25.990 6.779 1.00 76.12 287 ARG A CA 1
ATOM 2297 C C . ARG A 1 287 ? -5.756 -26.642 5.934 1.00 76.12 287 ARG A C 1
ATOM 2299 O O . ARG A 1 287 ? -5.415 -27.512 5.144 1.00 76.12 287 ARG A O 1
ATOM 2306 N N . ASP A 1 288 ? -6.989 -26.161 6.036 1.00 80.31 288 ASP A N 1
ATOM 2307 C CA . ASP A 1 288 ? -8.131 -26.670 5.269 1.00 80.31 288 ASP A CA 1
ATOM 2308 C C . ASP A 1 288 ? -7.929 -26.501 3.755 1.00 80.31 288 ASP A C 1
ATOM 2310 O O . ASP A 1 288 ? -8.352 -27.340 2.975 1.00 80.31 288 ASP A O 1
ATOM 2314 N N . LEU A 1 289 ? -7.229 -25.447 3.321 1.00 72.44 289 LEU A N 1
ATOM 2315 C CA . LEU A 1 289 ? -6.877 -25.242 1.908 1.00 72.44 289 LEU A CA 1
ATOM 2316 C C . LEU A 1 289 ? -5.771 -26.172 1.377 1.00 72.44 289 LEU A C 1
ATOM 2318 O O . LEU A 1 289 ? -5.503 -26.163 0.175 1.00 72.44 289 LEU A O 1
ATOM 2322 N N . LYS A 1 290 ? -5.060 -26.892 2.252 1.00 64.94 290 LYS A N 1
ATOM 2323 C CA . LYS A 1 290 ? -4.004 -27.841 1.859 1.00 64.94 290 LYS A CA 1
ATOM 2324 C C . LYS A 1 290 ? -4.506 -29.282 1.729 1.00 64.94 290 LYS A C 1
ATOM 2326 O O . LYS A 1 290 ? -3.740 -30.102 1.220 1.00 64.94 290 LYS A O 1
ATOM 2331 N N . GLU A 1 291 ? -5.714 -29.574 2.208 1.00 48.75 291 GLU A N 1
ATOM 2332 C CA . GLU A 1 291 ? -6.423 -30.848 2.012 1.00 48.75 291 GLU A CA 1
ATOM 2333 C C . GLU A 1 291 ? -7.261 -30.817 0.726 1.00 48.75 291 GLU A C 1
ATOM 2335 O O . GLU A 1 291 ? -7.319 -31.874 0.056 1.00 48.75 291 GLU A O 1
#

Foldseek 3Di:
DDPPWFEWEKEKEWEAELVFKIWIWIDTPNWTFIKIKGFPFDDDPPAWTKMKIWTQAVTPLADFPLLVADPVNPDPCNPPPQSQQNHHTKIKMKTWDWDADPNKIKIKIKMFIGRSLAASDPVLNVQGRIKMKMWIDPDPQKIWMWIDSSHAIKTWIWGDDQQKIWIKIWIRVVCCVDPDPCVSPTYMYIYIYGYDDPPDSPPPRPPVVVVVVVVVVPPDDPPPPDDDDDDDDDDDDDDDDDPPPDPDPPPPDDDPVVVVVVVVVVVRVVVNVSSVVSVVVVVVVVVVVVD

Secondary structure (DSSP, 8-state):
--S--S-EEEEEEEEEETTTEEEEEEEETTEEEEEEEEEEE---SSSPEEEEEEEEET-S---S-GGG--GGG--TTTT-TTGGGG-SSEEEEEEEEEEEETTEEEEEEEEEESGGGS-SSTTGGGGTTEEEEEEEEEETTEEEEEEE-SS-EEEEEEEEETTEEEEEEEE-GGGGGS-STTTT--EEEEEEEEEE-SS-S------HHHHHHHHHHTTS-----PPP-----------S--------S-TT---HHHHHHHHHHHHHHHHHHHHHHHHHHHHHHHHHTT-

Sequence (291 aa):
MDKFGQFVPYGMVGVGLWDRAELGLFAGDKQFFFNLKIKVIEETLRMPQFSIGMDNILSSVQHHRAQDYGPESGWYYATHPDKTDYEYYSPYAVLSKQVVIGNTNWMFNLGGGANRFTGQVPRSRFFNGMFASIEFSPFKDFFIQGEYSGHDFQAGIKYTYNNWGIRFGAQAIEDWAKDSAYSGNRRFALGISYLFDKYATAKRRPDILELARGAQAAEEPIVVTQGEEPIGEVSVSTGGRDIGVESGTGYKELSPEVKDLLGELRALREEREKAQKALLELREWLRDLKE

pLDDT: mean 73.67, std 21.6, range [22.2, 97.62]